Protein AF-0000000084999377 (afdb_homodimer)

Sequence (274 aa):
MPLMNINFVIASKNPKELTEFYAKINSDKVNKGFNATHYFISLSNRSKIHFYRPNKNHEWQRKGNSTSLCFQREPCEDPSKIIESWTSEILKIGGSAMGISKLAKFGCEQWMLDPEGNQFLILVPYLIKGSDKEALFMPLMNINFVIASKNPKELTEFYAKINSDKVNKGFNATHYFISLSNRSKIHFYRPNKNHEWQRKGNSTSLCFQREPCEDPSKIIESWTSEILKIGGSAMGISKLAKFGCEQWMLDPEGNQFLILVPYLIKGSDKEALF

pLDDT: mean 88.5, std 15.46, range [40.88, 98.56]

InterPro domains:
  IPR029068 Glyoxalase/Bleomycin resistance protein/Dihydroxybiphenyl dioxygenase [SSF54593] (8-125)

Solvent-accessible surface area (backbone atoms only — not comparable to full-atom values): 14706 Å² total; per-residue (Å²): 122,82,76,62,38,64,34,32,38,30,54,31,97,52,16,65,62,55,49,48,48,58,21,60,77,68,70,48,66,79,38,80,48,81,49,98,49,25,25,32,36,74,76,50,100,76,25,38,40,35,22,28,54,69,55,74,93,49,46,70,64,58,48,50,14,27,37,23,49,27,42,32,48,68,57,31,91,57,23,60,61,51,48,52,55,50,50,53,54,41,42,74,68,50,30,42,75,51,81,68,70,44,81,53,99,58,24,20,35,37,45,31,26,44,80,85,63,34,52,32,35,40,35,21,30,46,57,62,91,58,94,68,59,67,54,73,108,122,82,78,62,36,64,33,33,38,30,53,31,95,51,16,64,62,55,48,48,47,58,20,61,76,68,71,50,66,80,37,80,48,81,50,97,49,25,25,33,35,74,74,50,100,74,25,39,41,35,24,28,54,70,56,72,94,52,49,70,64,59,52,49,14,27,37,24,50,27,41,31,50,67,57,32,90,56,23,59,63,52,49,51,54,50,51,53,55,40,41,75,69,51,30,43,73,50,79,69,69,44,81,52,98,56,24,21,35,36,45,30,25,45,83,86,64,35,51,31,35,41,36,21,29,45,56,61,90,57,92,68,60,68,55,73,107

Radius of gyration: 18.45 Å; Cα contacts (8 Å, |Δi|>4): 595; chains: 2; bounding box: 42×51×44 Å

Organism: Prochlorococcus marinus (strain NATL2A) (NCBI:txid59920)

Structure (mmCIF, N/CA/C/O backbone):
data_AF-0000000084999377-model_v1
#
loop_
_entity.id
_entity.type
_entity.pdbx_description
1 polymer 'Lactoylglutathione lyase family enzyme'
#
loop_
_atom_site.group_PDB
_atom_site.id
_atom_site.type_symbol
_atom_site.label_atom_id
_atom_site.label_alt_id
_atom_site.label_comp_id
_atom_site.label_asym_id
_atom_site.label_entity_id
_atom_site.label_seq_id
_atom_site.pdbx_PDB_ins_code
_atom_site.Cartn_x
_atom_site.Cartn_y
_atom_site.Cartn_z
_atom_site.occupancy
_atom_site.B_iso_or_equiv
_atom_site.auth_seq_id
_atom_site.auth_comp_id
_atom_site.auth_asym_id
_atom_site.auth_atom_id
_atom_site.pdbx_PDB_model_num
ATOM 1 N N . MET A 1 1 ? -8.859 -20.641 8.227 1 41.28 1 MET A N 1
ATOM 2 C CA . MET A 1 1 ? -8.391 -20.328 6.879 1 41.28 1 MET A CA 1
ATOM 3 C C . MET A 1 1 ? -6.98 -19.75 6.918 1 41.28 1 MET A C 1
ATOM 5 O O . MET A 1 1 ? -6.648 -18.984 7.824 1 41.28 1 MET A O 1
ATOM 9 N N . PRO A 1 2 ? -6.145 -20.375 6.305 1 48.66 2 PRO A N 1
ATOM 10 C CA . PRO A 1 2 ? -4.746 -19.969 6.48 1 48.66 2 PRO A CA 1
ATOM 11 C C . PRO A 1 2 ? -4.543 -18.469 6.379 1 48.66 2 PRO A C 1
ATOM 13 O O . PRO A 1 2 ? -5.266 -17.797 5.641 1 48.66 2 PRO A O 1
ATOM 16 N N . LEU A 1 3 ? -4.031 -17.984 7.332 1 58.94 3 LEU A N 1
ATOM 17 C CA . LEU A 1 3 ? -3.838 -16.562 7.543 1 58.94 3 LEU A CA 1
ATOM 18 C C . LEU A 1 3 ? -3.107 -15.93 6.359 1 58.94 3 LEU A C 1
ATOM 20 O O . LEU A 1 3 ? -1.997 -16.344 6.02 1 58.94 3 LEU A O 1
ATOM 24 N N . MET A 1 4 ? -3.807 -15.461 5.27 1 74.06 4 MET A N 1
ATOM 25 C CA . MET A 1 4 ? -3.24 -14.711 4.152 1 74.06 4 MET A CA 1
ATOM 26 C C . MET A 1 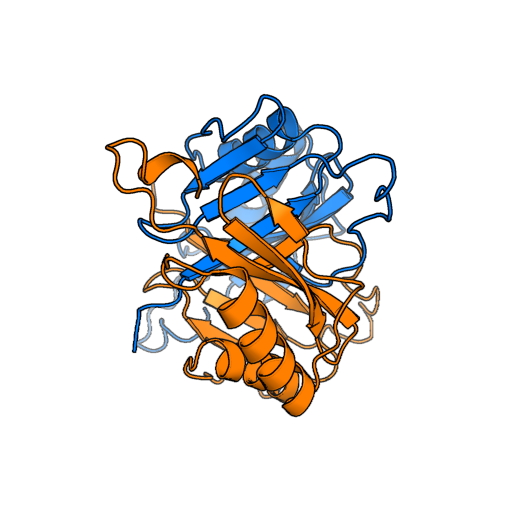4 ? -2.688 -13.375 4.621 1 74.06 4 MET A C 1
ATOM 28 O O . MET A 1 4 ? -3.236 -12.758 5.535 1 74.06 4 MET A O 1
ATOM 32 N N . ASN A 1 5 ? -1.472 -13.141 4.109 1 90.06 5 ASN A N 1
ATOM 33 C CA . ASN A 1 5 ? -0.805 -11.883 4.43 1 90.06 5 ASN A CA 1
ATOM 34 C C . ASN A 1 5 ? -0.907 -10.883 3.279 1 90.06 5 ASN A C 1
ATOM 36 O O . ASN A 1 5 ? -0.835 -11.273 2.111 1 90.06 5 ASN A O 1
ATOM 40 N N . ILE A 1 6 ? -1.223 -9.711 3.623 1 95.12 6 ILE A N 1
ATOM 41 C CA . ILE A 1 6 ? -1.164 -8.641 2.635 1 95.12 6 ILE A CA 1
ATOM 42 C C . ILE A 1 6 ? 0.153 -7.883 2.777 1 95.12 6 ILE A C 1
ATOM 44 O O . ILE A 1 6 ? 0.455 -7.344 3.844 1 95.12 6 ILE A O 1
ATOM 48 N N . ASN A 1 7 ? 0.956 -7.926 1.753 1 96.31 7 ASN A N 1
ATOM 49 C CA . ASN A 1 7 ? 2.166 -7.121 1.615 1 96.31 7 ASN A CA 1
ATOM 50 C C . ASN A 1 7 ? 2.006 -6.047 0.545 1 96.31 7 ASN A C 1
ATOM 52 O O . ASN A 1 7 ? 0.957 -5.953 -0.096 1 96.31 7 ASN A O 1
ATOM 56 N N . PHE A 1 8 ? 3.047 -5.254 0.356 1 97.44 8 PHE A N 1
ATOM 57 C CA . PHE A 1 8 ? 3.09 -4.242 -0.694 1 97.44 8 PHE A CA 1
ATOM 58 C C . PHE A 1 8 ? 4.426 -4.277 -1.428 1 97.44 8 PHE A C 1
ATOM 60 O O . PHE A 1 8 ? 5.465 -4.539 -0.82 1 97.44 8 PHE A O 1
ATOM 67 N N . VAL A 1 9 ? 4.324 -4.008 -2.705 1 96.56 9 VAL A N 1
ATOM 68 C CA . VAL A 1 9 ? 5.543 -3.941 -3.508 1 96.56 9 VAL A CA 1
ATOM 69 C C . VAL A 1 9 ? 5.609 -2.604 -4.238 1 96.56 9 VAL A C 1
ATOM 71 O O . VAL A 1 9 ? 4.602 -2.135 -4.777 1 96.56 9 VAL A O 1
ATOM 74 N N . ILE A 1 10 ? 6.734 -2.02 -4.16 1 96.88 10 ILE A N 1
ATOM 75 C CA . ILE A 1 10 ? 6.961 -0.751 -4.844 1 96.88 10 ILE A CA 1
ATOM 76 C C . ILE A 1 10 ? 8.094 -0.904 -5.852 1 96.88 10 ILE A C 1
ATOM 78 O O . ILE A 1 10 ? 9.242 -1.169 -5.473 1 96.88 10 ILE A O 1
ATOM 82 N N . ALA A 1 11 ? 7.707 -0.778 -7.121 1 95.75 11 ALA A N 1
ATOM 83 C CA . ALA A 1 11 ? 8.734 -0.765 -8.156 1 95.75 11 ALA A CA 1
ATOM 84 C C . ALA A 1 11 ? 9.555 0.524 -8.102 1 95.75 11 ALA A C 1
ATOM 86 O O . ALA A 1 11 ? 8.992 1.617 -8 1 95.75 11 ALA A O 1
ATOM 87 N N . SER A 1 12 ? 10.852 0.348 -8.203 1 95.12 12 SER A N 1
ATOM 88 C CA . SER A 1 12 ? 11.742 1.496 -8.07 1 95.12 12 SER A CA 1
ATOM 89 C C . SER A 1 12 ? 12.977 1.344 -8.945 1 95.12 12 SER A C 1
ATOM 91 O O . SER A 1 12 ? 13.5 0.237 -9.109 1 95.12 12 SER A O 1
ATOM 93 N N . LYS A 1 13 ? 13.461 2.475 -9.484 1 93.25 13 LYS A N 1
ATOM 94 C CA . LYS A 1 13 ? 14.742 2.49 -10.18 1 93.25 13 LYS A CA 1
ATOM 95 C C . LYS A 1 13 ? 15.898 2.305 -9.195 1 93.25 13 LYS A C 1
ATOM 97 O O . LYS A 1 13 ? 16.906 1.689 -9.531 1 93.25 13 LYS A O 1
ATOM 102 N N . ASN A 1 14 ? 15.805 2.871 -8.023 1 94.94 14 ASN A N 1
ATOM 103 C CA . ASN A 1 14 ? 16.812 2.809 -6.969 1 94.94 14 ASN A CA 1
ATOM 104 C C . ASN A 1 14 ? 16.203 2.346 -5.648 1 94.94 14 ASN A C 1
ATOM 106 O O . ASN A 1 14 ? 16.062 3.141 -4.715 1 94.94 14 ASN A O 1
ATOM 110 N N . PRO A 1 15 ? 15.984 1.028 -5.512 1 96.56 15 PRO A N 1
ATOM 111 C CA . PRO A 1 15 ? 15.25 0.495 -4.363 1 96.56 15 PRO A CA 1
ATOM 112 C C . PRO A 1 15 ? 15.891 0.851 -3.029 1 96.56 15 PRO A C 1
ATOM 114 O O . PRO A 1 15 ? 15.195 1.156 -2.061 1 96.56 15 PRO A O 1
ATOM 117 N N . LYS A 1 16 ? 17.172 0.803 -2.951 1 97.5 16 LYS A N 1
ATOM 118 C CA . LYS A 1 16 ? 17.828 1.149 -1.694 1 97.5 16 LYS A CA 1
ATOM 119 C C . LYS A 1 16 ? 17.484 2.576 -1.274 1 97.5 16 LYS A C 1
ATOM 121 O O . LYS A 1 16 ? 17.062 2.811 -0.143 1 97.5 16 LYS A O 1
ATOM 126 N N . GLU A 1 17 ? 17.672 3.527 -2.158 1 97.88 17 GLU A N 1
ATOM 127 C CA . GLU A 1 17 ? 17.453 4.941 -1.86 1 97.88 17 GLU A CA 1
ATOM 128 C C . GLU A 1 17 ? 16 5.219 -1.512 1 97.88 17 GLU A C 1
ATOM 130 O O . GLU A 1 17 ? 15.711 5.977 -0.583 1 97.88 17 GLU A O 1
ATOM 135 N N . LEU A 1 18 ? 15.125 4.641 -2.301 1 97.88 18 LEU A N 1
ATOM 136 C CA . LEU A 1 18 ? 13.703 4.879 -2.043 1 97.88 18 LEU A CA 1
ATOM 137 C C . LEU A 1 18 ? 13.289 4.277 -0.704 1 97.88 18 LEU A C 1
ATOM 139 O O . LEU A 1 18 ? 12.508 4.883 0.036 1 97.88 18 LEU A O 1
ATOM 143 N N . THR A 1 19 ? 13.766 3.072 -0.353 1 98.19 19 THR A N 1
ATOM 144 C CA . THR A 1 19 ? 13.492 2.463 0.944 1 98.19 19 THR A CA 1
ATOM 145 C C . THR A 1 19 ? 13.992 3.357 2.076 1 98.19 19 THR A C 1
ATOM 147 O O . THR A 1 19 ? 13.289 3.562 3.066 1 98.19 19 THR A O 1
ATOM 150 N N . GLU A 1 20 ? 15.125 3.883 1.911 1 98.31 20 GLU A N 1
ATOM 151 C CA . GLU A 1 20 ? 15.711 4.754 2.926 1 98.31 20 GLU A CA 1
ATOM 152 C C . GLU A 1 20 ? 14.891 6.027 3.102 1 98.31 20 GLU A C 1
ATOM 154 O O . GLU A 1 20 ? 14.719 6.512 4.223 1 98.31 20 GLU A O 1
ATOM 159 N N . PHE A 1 21 ? 14.445 6.555 2.004 1 98.5 21 PHE A N 1
ATOM 160 C CA . PHE A 1 21 ? 13.586 7.73 2.062 1 98.5 21 PHE A CA 1
ATOM 161 C C . PHE A 1 21 ? 12.383 7.48 2.959 1 98.5 21 PHE A C 1
ATOM 163 O O . PHE A 1 21 ? 12.141 8.234 3.904 1 98.5 21 PHE A O 1
ATOM 170 N N . TYR A 1 22 ? 11.641 6.418 2.668 1 98.12 22 TYR A N 1
ATOM 171 C CA . TYR A 1 22 ? 10.43 6.125 3.43 1 98.12 22 TYR A CA 1
ATOM 172 C C . TYR A 1 22 ? 10.773 5.754 4.867 1 98.12 22 TYR A C 1
ATOM 174 O O . TYR A 1 22 ? 10.031 6.094 5.793 1 98.12 22 TYR A O 1
ATOM 182 N N . ALA A 1 23 ? 11.867 5.07 5.062 1 97.31 23 ALA A N 1
ATOM 183 C CA . ALA A 1 23 ? 12.273 4.688 6.41 1 97.31 23 ALA A CA 1
ATOM 184 C C . ALA A 1 23 ? 12.57 5.918 7.266 1 97.31 23 ALA A C 1
ATOM 186 O O . ALA A 1 23 ? 12.297 5.922 8.469 1 97.31 23 ALA A O 1
ATOM 187 N N . LYS A 1 24 ? 13.109 6.918 6.652 1 96.81 24 LYS A N 1
ATOM 188 C CA . LYS A 1 24 ? 13.453 8.141 7.375 1 96.81 24 LYS A CA 1
ATOM 189 C C . LYS A 1 24 ? 12.195 8.875 7.836 1 96.81 24 LYS A C 1
ATOM 191 O O . LYS A 1 24 ? 12.195 9.523 8.883 1 96.81 24 LYS A O 1
ATOM 196 N N . ILE A 1 25 ? 11.141 8.797 7.023 1 96.44 25 ILE A N 1
ATOM 197 C CA . ILE A 1 25 ? 9.898 9.484 7.359 1 96.44 25 ILE A CA 1
ATOM 198 C C . ILE A 1 25 ? 9.352 8.961 8.688 1 96.44 25 ILE A C 1
ATOM 200 O O . ILE A 1 25 ? 8.875 9.734 9.516 1 96.44 25 ILE A O 1
ATOM 204 N N . ASN A 1 26 ? 9.438 7.688 8.844 1 91.38 26 ASN A N 1
ATOM 205 C CA . ASN A 1 26 ? 8.844 7.055 10.016 1 91.38 26 ASN A CA 1
ATOM 206 C C . ASN A 1 26 ? 9.906 6.461 10.93 1 91.38 26 ASN A C 1
ATOM 208 O O . ASN A 1 26 ? 9.586 5.715 11.859 1 91.38 26 ASN A O 1
ATOM 212 N N . SER A 1 27 ? 11.18 6.68 10.742 1 90.31 27 SER A N 1
ATOM 213 C CA . SER A 1 27 ? 12.305 6.145 11.5 1 90.31 27 SER A CA 1
ATOM 214 C C . SER A 1 27 ? 12.266 4.621 11.555 1 90.31 27 SER A C 1
ATOM 216 O O . SER A 1 27 ? 12.445 4.027 12.625 1 90.31 27 SER A O 1
ATOM 218 N N . ASP A 1 28 ? 11.961 4.043 10.5 1 93.12 28 ASP A N 1
ATOM 219 C CA . ASP A 1 28 ? 11.914 2.59 10.367 1 93.12 28 ASP A CA 1
ATOM 220 C C . ASP A 1 28 ? 13.297 2.029 10.016 1 93.12 28 ASP A C 1
ATOM 222 O O . ASP A 1 28 ? 14.188 2.771 9.594 1 93.12 28 ASP A O 1
ATOM 226 N N . LYS A 1 29 ? 13.367 0.705 10.25 1 94.62 29 LYS A N 1
ATOM 227 C CA . LYS A 1 29 ? 14.586 0.004 9.859 1 94.62 29 LYS A CA 1
ATOM 228 C C . LYS A 1 29 ? 14.523 -0.453 8.406 1 94.62 29 LYS A C 1
ATOM 230 O O . LYS A 1 29 ? 13.5 -0.963 7.957 1 94.62 29 LYS A O 1
ATOM 235 N N . VAL A 1 30 ? 15.617 -0.241 7.684 1 96.62 30 VAL A N 1
ATOM 236 C CA . VAL A 1 30 ? 15.766 -0.744 6.32 1 96.62 30 VAL A CA 1
ATOM 237 C C . VAL A 1 30 ? 16.344 -2.156 6.348 1 96.62 30 VAL A C 1
ATOM 239 O O . VAL A 1 30 ? 17.359 -2.4 7 1 96.62 30 VAL A O 1
ATOM 242 N N . ASN A 1 31 ? 15.742 -3.035 5.641 1 96.44 31 ASN A N 1
ATOM 243 C CA . ASN A 1 31 ? 16.219 -4.41 5.559 1 96.44 31 ASN A CA 1
ATOM 244 C C . ASN A 1 31 ? 16.594 -4.789 4.129 1 96.44 31 ASN A C 1
ATOM 246 O O . ASN A 1 31 ? 15.914 -4.402 3.182 1 96.44 31 ASN A O 1
ATOM 250 N N . LYS A 1 32 ? 17.672 -5.523 4.051 1 94.81 32 LYS A N 1
ATOM 251 C CA . LYS A 1 32 ? 18.031 -6.086 2.752 1 94.81 32 LYS A CA 1
ATOM 252 C C . LYS A 1 32 ? 17.203 -7.336 2.449 1 94.81 32 LYS A C 1
ATOM 254 O O . LYS A 1 32 ? 16.984 -8.172 3.33 1 94.81 32 LYS A O 1
ATOM 259 N N . GLY A 1 33 ? 16.828 -7.418 1.197 1 91.44 33 GLY A N 1
ATOM 260 C CA . GLY A 1 33 ? 16.031 -8.555 0.78 1 91.44 33 GLY A CA 1
ATOM 261 C C . GLY A 1 33 ? 16.844 -9.664 0.141 1 91.44 33 GLY A C 1
ATOM 262 O O . GLY A 1 33 ? 17.984 -9.914 0.553 1 91.44 33 GLY A O 1
ATOM 263 N N . PHE A 1 34 ? 16.25 -10.336 -0.872 1 84.75 34 PHE A N 1
ATOM 264 C CA . PHE A 1 34 ? 16.766 -11.562 -1.472 1 84.75 34 PHE A CA 1
ATOM 265 C C . PHE A 1 34 ? 18 -11.273 -2.322 1 84.75 34 PHE A C 1
ATOM 267 O O . PHE A 1 34 ? 18.922 -12.094 -2.4 1 84.75 34 PHE A O 1
ATOM 274 N N . ASN A 1 35 ? 17.922 -10.195 -2.998 1 85.81 35 ASN A N 1
ATOM 275 C CA . ASN A 1 35 ? 19.047 -9.828 -3.848 1 85.81 35 ASN A CA 1
ATOM 276 C C . ASN A 1 35 ? 19.484 -8.383 -3.604 1 85.81 35 ASN A C 1
ATOM 278 O O . ASN A 1 35 ? 18.953 -7.711 -2.719 1 85.81 35 ASN A O 1
ATOM 282 N N . ALA A 1 36 ? 20.406 -7.934 -4.406 1 88.56 36 ALA A N 1
ATOM 283 C CA . ALA A 1 36 ? 21.078 -6.656 -4.172 1 88.56 36 ALA A CA 1
ATOM 284 C C . ALA A 1 36 ? 20.141 -5.488 -4.5 1 88.56 36 ALA A C 1
ATOM 286 O O . ALA A 1 36 ? 20.422 -4.344 -4.133 1 88.56 36 ALA A O 1
ATOM 287 N N . THR A 1 37 ? 19.047 -5.77 -5.113 1 91.44 37 THR A N 1
ATOM 288 C CA . THR A 1 37 ? 18.172 -4.688 -5.531 1 91.44 37 THR A CA 1
ATOM 289 C C . THR A 1 37 ? 16.812 -4.812 -4.859 1 91.44 37 THR A C 1
ATOM 291 O O . THR A 1 37 ? 15.812 -4.289 -5.363 1 91.44 37 THR A O 1
ATOM 294 N N . HIS A 1 38 ? 16.781 -5.527 -3.838 1 95.06 38 HIS A N 1
ATOM 295 C CA . HIS A 1 38 ? 15.539 -5.738 -3.096 1 95.06 38 HIS A CA 1
ATOM 296 C C . HIS A 1 38 ? 15.703 -5.34 -1.633 1 95.06 38 HIS A C 1
ATOM 298 O O . HIS A 1 38 ? 16.547 -5.883 -0.928 1 95.06 38 HIS A O 1
ATOM 304 N N . TYR A 1 39 ? 14.906 -4.453 -1.182 1 97.25 39 TYR A N 1
ATOM 305 C CA . TYR A 1 39 ? 14.883 -3.965 0.192 1 97.25 39 TYR A CA 1
ATOM 306 C C . TYR A 1 39 ? 13.461 -3.938 0.737 1 97.25 39 TYR A C 1
ATOM 308 O O . TYR A 1 39 ? 12.5 -3.924 -0.031 1 97.25 39 TYR A O 1
ATOM 316 N N . PHE A 1 40 ? 13.344 -3.977 2.09 1 97 40 PHE A N 1
ATOM 317 C CA . PHE A 1 40 ? 11.984 -3.908 2.607 1 97 40 PHE A CA 1
ATOM 318 C C . PHE A 1 40 ? 11.961 -3.252 3.984 1 97 40 PHE A C 1
ATOM 320 O O . PHE A 1 40 ? 13 -3.133 4.637 1 97 40 PHE A O 1
ATOM 327 N N . ILE A 1 41 ? 10.812 -2.705 4.324 1 96.25 41 ILE A N 1
ATOM 328 C CA . ILE A 1 41 ? 10.445 -2.199 5.645 1 96.25 41 ILE A CA 1
ATOM 329 C C . ILE A 1 41 ? 9.344 -3.066 6.242 1 96.25 41 ILE A C 1
ATOM 331 O O . ILE A 1 41 ? 8.391 -3.432 5.551 1 96.25 41 ILE A O 1
ATOM 335 N N . SER A 1 42 ? 9.523 -3.377 7.523 1 93.69 42 SER A N 1
ATOM 336 C CA . SER A 1 42 ? 8.484 -4.168 8.18 1 93.69 42 SER A CA 1
ATOM 337 C C . SER A 1 42 ? 7.348 -3.289 8.68 1 93.69 42 SER A C 1
ATOM 339 O O . SER A 1 42 ? 7.574 -2.318 9.406 1 93.69 42 SER A O 1
ATOM 341 N N . LEU A 1 43 ? 6.141 -3.596 8.211 1 90.44 43 LEU A N 1
ATOM 342 C CA . LEU A 1 43 ? 4.949 -2.918 8.711 1 90.44 43 LEU A CA 1
ATOM 343 C C . LEU A 1 43 ? 4.48 -3.535 10.023 1 90.44 43 LEU A C 1
ATOM 345 O O . LEU A 1 43 ? 4.047 -2.822 10.93 1 90.44 43 LEU A O 1
ATOM 349 N N . SER A 1 44 ? 4.449 -4.758 10.07 1 86.25 44 SER A N 1
ATOM 350 C CA . SER A 1 44 ? 4.141 -5.598 11.227 1 86.25 44 SER A CA 1
ATOM 351 C C . SER A 1 44 ? 4.965 -6.883 11.211 1 86.25 44 SER A C 1
ATOM 353 O O . SER A 1 44 ? 5.867 -7.035 10.391 1 86.25 44 SER A O 1
ATOM 355 N N . ASN A 1 45 ? 4.652 -7.734 12.109 1 82.31 45 ASN A N 1
ATOM 356 C CA . ASN A 1 45 ? 5.328 -9.023 12.117 1 82.31 45 ASN A CA 1
ATOM 357 C C . ASN A 1 45 ? 5 -9.836 10.859 1 82.31 45 ASN A C 1
ATOM 359 O O . ASN A 1 45 ? 5.758 -10.727 10.484 1 82.31 45 ASN A O 1
ATOM 363 N N . ARG A 1 46 ? 3.955 -9.438 10.227 1 82.94 46 ARG A N 1
ATOM 364 C CA . ARG A 1 46 ? 3.496 -10.297 9.141 1 82.94 46 ARG A CA 1
ATOM 365 C C . ARG A 1 46 ? 3.492 -9.539 7.816 1 82.94 46 ARG A C 1
ATOM 367 O O . ARG A 1 46 ? 3.555 -10.148 6.746 1 82.94 46 ARG A O 1
ATOM 374 N N . SER A 1 47 ? 3.463 -8.281 7.848 1 91.75 47 SER A N 1
ATOM 375 C CA . SER A 1 47 ? 3.299 -7.492 6.633 1 91.75 47 SER A CA 1
ATOM 376 C C . SER A 1 47 ? 4.508 -6.59 6.391 1 91.75 47 SER A C 1
ATOM 378 O O . SER A 1 47 ? 5.039 -5.992 7.324 1 91.75 47 SER A O 1
ATOM 380 N N . LYS A 1 48 ? 4.898 -6.512 5.098 1 95.19 48 LYS A N 1
ATOM 381 C CA . LYS A 1 48 ? 6.07 -5.734 4.711 1 95.19 48 LYS A CA 1
ATOM 382 C C . LYS A 1 48 ? 5.785 -4.887 3.475 1 95.19 48 LYS A C 1
ATOM 384 O O . LYS A 1 48 ? 4.836 -5.156 2.736 1 95.19 48 LYS A O 1
ATOM 389 N N . ILE A 1 49 ? 6.547 -3.875 3.355 1 97.12 49 ILE A N 1
ATOM 390 C CA . ILE A 1 49 ? 6.652 -3.137 2.102 1 97.12 49 ILE A CA 1
ATOM 391 C C . ILE A 1 49 ? 7.965 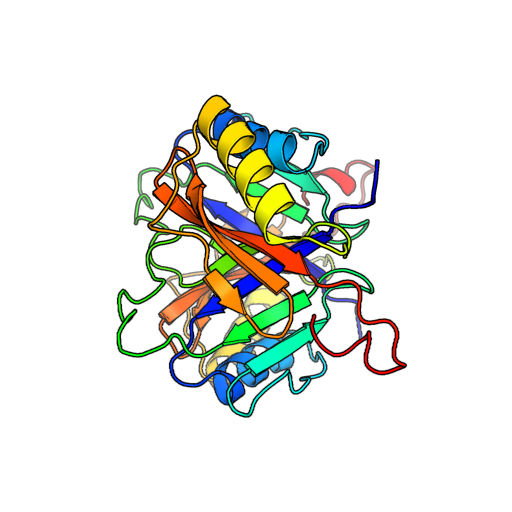-3.486 1.405 1 97.12 49 ILE A C 1
ATOM 393 O O . ILE A 1 49 ? 9.047 -3.201 1.926 1 97.12 49 ILE A O 1
ATOM 397 N N . HIS A 1 50 ? 7.836 -4.039 0.239 1 96.56 50 HIS A N 1
ATOM 398 C CA . HIS A 1 50 ? 9.008 -4.434 -0.536 1 96.56 50 HIS A CA 1
ATOM 399 C C . HIS A 1 50 ? 9.305 -3.424 -1.643 1 96.56 50 HIS A C 1
ATOM 401 O O . HIS A 1 50 ? 8.391 -2.982 -2.344 1 96.56 50 HIS A O 1
ATOM 407 N N . PHE A 1 51 ? 10.539 -3.088 -1.748 1 96.62 51 PHE A N 1
ATOM 408 C CA . PHE A 1 51 ? 11.039 -2.26 -2.838 1 96.62 51 PHE A CA 1
ATOM 409 C C . PHE A 1 51 ? 11.938 -3.068 -3.766 1 96.62 51 PHE A C 1
ATOM 411 O O . PHE A 1 51 ? 12.859 -3.754 -3.309 1 96.62 51 PHE A O 1
ATOM 418 N N . TYR A 1 52 ? 11.633 -2.996 -5.02 1 94.06 52 TYR A N 1
ATOM 419 C CA . TYR A 1 52 ? 12.375 -3.836 -5.953 1 94.06 52 TYR A CA 1
ATOM 420 C C . TYR A 1 52 ? 12.562 -3.129 -7.289 1 94.06 52 TYR A C 1
ATOM 422 O O . TYR A 1 52 ? 11.812 -2.211 -7.625 1 94.06 52 TYR A O 1
ATOM 430 N N . ARG A 1 53 ? 13.57 -3.557 -8.008 1 92.38 53 ARG A N 1
ATOM 431 C CA . ARG A 1 53 ? 13.789 -3.076 -9.367 1 92.38 53 ARG A CA 1
ATOM 432 C C . ARG A 1 53 ? 13.219 -4.059 -10.391 1 92.38 53 ARG A C 1
ATOM 434 O O . ARG A 1 53 ? 13.711 -5.18 -10.516 1 92.38 53 ARG A O 1
ATOM 441 N N . PRO A 1 54 ? 12.195 -3.555 -11.125 1 87.88 54 PRO A N 1
ATOM 442 C CA . PRO A 1 54 ? 11.656 -4.461 -12.133 1 87.88 54 PRO A CA 1
ATOM 443 C C . PRO A 1 54 ? 12.641 -4.75 -13.266 1 87.88 54 PRO A C 1
ATOM 445 O O . PRO A 1 54 ? 13.508 -3.926 -13.555 1 87.88 54 PRO A O 1
ATOM 448 N N . ASN A 1 55 ? 12.555 -6.051 -13.828 1 78.75 55 ASN A N 1
ATOM 449 C CA . ASN A 1 55 ? 13.398 -6.41 -14.961 1 78.75 55 ASN A CA 1
ATOM 450 C C . ASN A 1 55 ? 13.133 -5.516 -16.172 1 78.75 55 ASN A C 1
ATOM 452 O O . ASN A 1 55 ? 12.008 -5.059 -16.375 1 78.75 55 ASN A O 1
ATOM 456 N N . LYS A 1 56 ? 14.227 -5.184 -16.891 1 65.81 56 LYS A N 1
ATOM 457 C CA . LYS A 1 56 ? 14.203 -4.273 -18.031 1 65.81 56 LYS A CA 1
ATOM 458 C C . LYS A 1 56 ? 13.102 -4.648 -19.016 1 65.81 56 LYS A C 1
ATOM 460 O O . LYS A 1 56 ? 12.453 -3.775 -19.594 1 65.81 56 LYS A O 1
ATOM 465 N N . ASN A 1 57 ? 13.117 -5.977 -19.328 1 58.5 57 ASN A N 1
ATOM 466 C CA . ASN A 1 57 ? 12.141 -6.426 -20.312 1 58.5 57 ASN A CA 1
ATOM 467 C C . ASN A 1 57 ? 10.711 -6.242 -19.797 1 58.5 57 ASN A C 1
ATOM 469 O O . ASN A 1 57 ? 9.758 -6.363 -20.578 1 58.5 57 ASN A O 1
ATOM 473 N N . HIS A 1 58 ? 10.641 -6.07 -18.672 1 56.69 58 HIS A N 1
ATOM 474 C CA . HIS A 1 58 ? 9.336 -5.871 -18.047 1 56.69 58 HIS A CA 1
ATOM 475 C C . HIS A 1 58 ? 9.18 -4.445 -17.531 1 56.69 58 HIS A C 1
ATOM 477 O O . HIS A 1 58 ? 8.375 -4.184 -16.641 1 56.69 58 HIS A O 1
ATOM 483 N N . GLU A 1 59 ? 10.211 -3.867 -18.203 1 49.56 59 GLU A N 1
ATOM 484 C CA . GLU A 1 59 ? 10.227 -2.479 -17.75 1 49.56 59 GLU A CA 1
ATOM 485 C C . GLU A 1 59 ? 8.828 -1.876 -17.766 1 49.56 59 GLU A C 1
ATOM 487 O O . GLU A 1 59 ? 8.664 -0.666 -17.594 1 49.56 59 GLU A O 1
ATOM 492 N N . TRP A 1 60 ? 7.945 -2.648 -18.453 1 49.53 60 TRP A N 1
ATOM 493 C CA . TRP A 1 60 ? 6.688 -1.93 -18.266 1 49.53 60 TRP A CA 1
ATOM 494 C C . TRP A 1 60 ? 6.539 -1.452 -16.828 1 49.53 60 TRP A C 1
ATOM 496 O O . TRP A 1 60 ? 6.891 -2.172 -15.891 1 49.53 60 TRP A O 1
ATOM 506 N N . GLN A 1 61 ? 6.516 -0.078 -16.641 1 57.41 61 GLN A N 1
ATOM 507 C CA . GLN A 1 61 ? 6.371 1.011 -15.672 1 57.41 61 GLN A CA 1
ATOM 508 C C . GLN A 1 61 ? 5.289 0.694 -14.648 1 57.41 61 GLN A C 1
ATOM 510 O O . GLN A 1 61 ? 4.109 0.608 -14.984 1 57.41 61 GLN A O 1
ATOM 515 N N . ARG A 1 62 ? 5.664 -0.35 -13.938 1 71.19 62 ARG A N 1
ATOM 516 C CA . ARG A 1 62 ? 4.777 -0.625 -12.812 1 71.19 62 ARG A CA 1
ATOM 517 C C . ARG A 1 62 ? 4.316 0.669 -12.148 1 71.19 62 ARG A C 1
ATOM 519 O O . ARG A 1 62 ? 4.504 0.856 -10.945 1 71.19 62 ARG A O 1
ATOM 526 N N . LYS A 1 63 ? 4.066 1.529 -13.094 1 81 63 LYS A N 1
ATOM 527 C CA . LYS A 1 63 ? 3.416 2.768 -12.68 1 81 63 LYS A CA 1
ATOM 528 C C . LYS A 1 63 ? 1.951 2.789 -13.109 1 81 63 LYS A C 1
ATOM 530 O O . LYS A 1 63 ? 1.563 2.086 -14.039 1 81 63 LYS A O 1
ATOM 535 N N . GLY A 1 64 ? 1.253 3.494 -12.367 1 91.31 64 GLY A N 1
ATOM 536 C CA . GLY A 1 64 ? -0.115 3.707 -12.82 1 91.31 64 GLY A CA 1
ATOM 537 C C . GLY A 1 64 ? -1.146 3.396 -11.75 1 91.31 64 GLY A C 1
ATOM 538 O O . GLY A 1 64 ? -2.332 3.678 -11.922 1 91.31 64 GLY A O 1
ATOM 539 N N . ASN A 1 65 ? -0.668 2.92 -10.688 1 95.69 65 ASN A N 1
ATOM 540 C CA . ASN A 1 65 ? -1.627 2.541 -9.656 1 95.69 65 ASN A CA 1
ATOM 541 C C . ASN A 1 65 ? -2.102 3.754 -8.867 1 95.69 65 ASN A C 1
ATOM 543 O O . ASN A 1 65 ? -1.431 4.789 -8.836 1 95.69 65 ASN A O 1
ATOM 547 N N . SER A 1 66 ? -3.234 3.523 -8.234 1 96.31 66 SER A N 1
ATOM 548 C CA . SER A 1 66 ? -3.852 4.574 -7.438 1 96.31 66 SER A CA 1
ATOM 549 C C . SER A 1 66 ? -3.564 4.383 -5.949 1 96.31 66 SER A C 1
ATOM 551 O O . SER A 1 66 ? -4.164 5.051 -5.105 1 96.31 66 SER A O 1
ATOM 553 N N . THR A 1 67 ? -2.625 3.467 -5.641 1 97.06 67 THR A N 1
ATOM 554 C CA . THR A 1 67 ? -2.275 3.154 -4.258 1 97.06 67 THR A CA 1
ATOM 555 C C . THR A 1 67 ? -1.174 4.086 -3.758 1 97.06 67 THR A C 1
ATOM 557 O O . THR A 1 67 ? -0.127 4.219 -4.395 1 97.06 67 THR A O 1
ATOM 560 N N . SER A 1 68 ? -1.443 4.691 -2.613 1 97.12 68 SER A N 1
ATOM 561 C CA . SER A 1 68 ? -0.467 5.57 -1.979 1 97.12 68 SER A CA 1
ATOM 562 C C . SER A 1 68 ? -0.264 5.203 -0.512 1 97.12 68 SER A C 1
ATOM 564 O O . SER A 1 68 ? -1.188 4.723 0.146 1 97.12 68 SER A O 1
ATOM 566 N N . LEU A 1 69 ? 0.972 5.426 -0.041 1 97.5 69 LEU A N 1
ATOM 567 C CA . LEU A 1 69 ? 1.216 5.328 1.394 1 97.5 69 LEU A CA 1
ATOM 568 C C . LEU A 1 69 ? 0.625 6.527 2.127 1 97.5 69 LEU A C 1
ATOM 570 O O . LEU A 1 69 ? 0.534 7.621 1.566 1 97.5 69 LEU A O 1
ATOM 574 N N . CYS A 1 70 ? 0.242 6.297 3.312 1 97.06 70 CYS A N 1
ATOM 575 C CA . CYS A 1 70 ? -0.205 7.352 4.215 1 97.06 70 CYS A CA 1
ATOM 576 C C . CYS A 1 70 ? 0.458 7.215 5.582 1 97.06 70 CYS A C 1
ATOM 578 O O . CYS A 1 70 ? 0.182 6.27 6.32 1 97.06 70 CYS A O 1
ATOM 580 N N . PHE A 1 71 ? 1.298 8.125 5.883 1 97.06 71 PHE A N 1
ATOM 581 C CA . PHE A 1 71 ? 1.91 8.18 7.203 1 97.06 71 PHE A CA 1
ATOM 582 C C . PHE A 1 71 ? 1.07 9.023 8.156 1 97.06 71 PHE A C 1
ATOM 584 O O . PHE A 1 71 ? 0.729 10.164 7.844 1 97.06 71 PHE A O 1
ATOM 591 N N . GLN A 1 72 ? 0.81 8.445 9.258 1 96 72 GLN A N 1
ATOM 592 C CA . GLN A 1 72 ? -0.033 9.148 10.211 1 96 72 GLN A CA 1
ATOM 593 C C . GLN A 1 72 ? 0.68 9.32 11.555 1 96 72 GLN A C 1
ATOM 595 O O . GLN A 1 72 ? 1.146 8.336 12.141 1 96 72 GLN A O 1
ATOM 600 N N . ARG A 1 73 ? 0.744 10.523 11.984 1 95.25 73 ARG A N 1
ATOM 601 C CA . ARG A 1 73 ? 1.264 10.797 13.32 1 95.25 73 ARG A CA 1
ATOM 602 C C . ARG A 1 73 ? 0.144 10.781 14.359 1 95.25 73 ARG A C 1
ATOM 604 O O . ARG A 1 73 ? -1.032 10.664 14.008 1 95.25 73 ARG A O 1
ATOM 611 N N . GLU A 1 74 ? 0.572 10.852 15.609 1 93 74 GLU A N 1
ATOM 612 C CA . GLU A 1 74 ? -0.394 10.859 16.703 1 93 74 GLU A CA 1
ATOM 613 C C . GLU A 1 74 ? -1.271 12.102 16.656 1 93 74 GLU A C 1
ATOM 615 O O . GLU A 1 74 ? -0.827 13.164 16.219 1 93 74 GLU A O 1
ATOM 620 N N . PRO A 1 75 ? -2.488 11.898 17.172 1 93.69 75 PRO A N 1
ATOM 621 C CA . PRO A 1 75 ? -3.361 13.07 17.234 1 93.69 75 PRO A CA 1
ATOM 622 C C . PRO A 1 75 ? -2.795 14.188 18.109 1 93.69 75 PRO A C 1
ATOM 624 O O . PRO A 1 75 ? -2.064 13.922 19.062 1 93.69 75 PRO A O 1
ATOM 627 N N . CYS A 1 76 ? -3.139 15.391 17.75 1 93.94 76 CYS A N 1
ATOM 628 C CA . CYS A 1 76 ? -2.666 16.516 18.562 1 93.94 76 CYS A CA 1
ATOM 629 C C . CYS A 1 76 ? -3.629 17.688 18.469 1 93.94 76 CYS A C 1
ATOM 631 O O . CYS A 1 76 ? -4.617 17.641 17.734 1 93.94 76 CYS A O 1
ATOM 633 N N . GLU A 1 77 ? -3.404 18.734 19.203 1 92.75 77 GLU A N 1
ATOM 634 C CA . GLU A 1 77 ? -4.289 19.891 19.297 1 92.75 77 GLU A CA 1
ATOM 635 C C . GLU A 1 77 ? -4.145 20.797 18.078 1 92.75 77 GLU A C 1
ATOM 637 O O . GLU A 1 77 ? -5.117 21.422 17.641 1 92.75 77 GLU A O 1
ATOM 642 N N . ASP A 1 78 ? -2.982 20.875 17.531 1 95.06 78 ASP A N 1
ATOM 643 C CA . ASP A 1 78 ? -2.717 21.734 16.391 1 95.06 78 ASP A CA 1
ATOM 644 C C . ASP A 1 78 ? -2.098 20.953 15.227 1 95.06 78 ASP A C 1
ATOM 646 O O . ASP A 1 78 ? -0.92 21.125 14.914 1 95.06 78 ASP A O 1
ATOM 650 N N . PRO A 1 79 ? -2.816 20.203 14.523 1 96.62 79 PRO A N 1
ATOM 651 C CA . PRO A 1 79 ? -2.295 19.359 13.461 1 96.62 79 PRO A CA 1
ATOM 652 C C . PRO A 1 79 ? -1.619 20.141 12.344 1 96.62 79 PRO A C 1
ATOM 654 O O . PRO A 1 79 ? -0.66 19.656 11.734 1 96.62 79 PRO A O 1
ATOM 657 N N . SER A 1 80 ? -2.07 21.312 12.07 1 97.19 80 SER A N 1
ATOM 658 C CA . SER A 1 80 ? -1.523 22.109 10.977 1 97.19 80 SER A CA 1
ATOM 659 C C . SER A 1 80 ? -0.06 22.453 11.227 1 97.19 80 SER A C 1
ATOM 661 O O . SER A 1 80 ? 0.76 22.406 10.305 1 97.19 80 SER A O 1
ATOM 663 N N . LYS A 1 81 ? 0.238 22.828 12.43 1 97.31 81 LYS A N 1
ATOM 664 C CA . LYS A 1 81 ? 1.615 23.156 12.773 1 97.31 81 LYS A CA 1
ATOM 665 C C . LYS A 1 81 ? 2.531 21.953 12.625 1 97.31 81 LYS A C 1
ATOM 667 O O . LYS A 1 81 ? 3.652 22.078 12.125 1 97.31 81 LYS A O 1
ATOM 672 N N . ILE A 1 82 ? 2.057 20.828 13.039 1 97.06 82 ILE A N 1
ATOM 673 C CA . ILE A 1 82 ? 2.844 19.609 12.961 1 97.06 82 ILE A CA 1
ATOM 674 C C . ILE A 1 82 ? 3.061 19.219 11.492 1 97.06 82 ILE A C 1
ATOM 676 O O . ILE A 1 82 ? 4.164 18.844 11.102 1 97.06 82 ILE A O 1
ATOM 680 N N . ILE A 1 83 ? 2.051 19.359 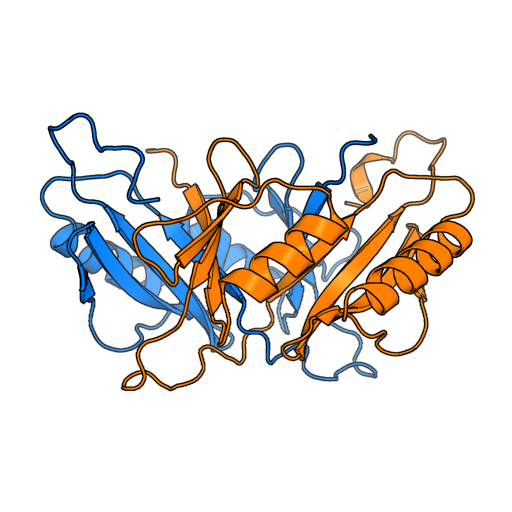10.68 1 98.25 83 ILE A N 1
ATOM 681 C CA . ILE A 1 83 ? 2.16 19.031 9.266 1 98.25 83 ILE A CA 1
ATOM 682 C C . ILE A 1 83 ? 3.193 19.938 8.602 1 98.25 83 ILE A C 1
ATOM 684 O O . ILE A 1 83 ? 3.982 19.484 7.77 1 98.25 83 ILE A O 1
ATOM 688 N N . GLU A 1 84 ? 3.166 21.172 8.961 1 98 84 GLU A N 1
ATOM 689 C CA . GLU A 1 84 ? 4.117 22.109 8.391 1 98 84 GLU A CA 1
ATOM 690 C C . GLU A 1 84 ? 5.555 21.703 8.703 1 98 84 GLU A C 1
ATOM 692 O O . GLU A 1 84 ? 6.406 21.688 7.812 1 98 84 GLU A O 1
ATOM 697 N N . SER A 1 85 ? 5.789 21.438 9.914 1 97.94 85 SER A N 1
ATOM 698 C CA . SER A 1 85 ? 7.125 21.016 10.328 1 97.94 85 SER A CA 1
ATOM 699 C C . SER A 1 85 ? 7.504 19.688 9.664 1 97.94 85 SER A C 1
ATOM 701 O O . SER A 1 85 ? 8.641 19.516 9.211 1 97.94 85 SER A O 1
ATOM 703 N N . TRP A 1 86 ? 6.555 18.781 9.648 1 97.69 86 TRP A N 1
ATOM 704 C CA . TRP A 1 86 ? 6.777 17.469 9.047 1 97.69 86 TRP A CA 1
ATOM 705 C C . TRP A 1 86 ? 7.09 17.594 7.559 1 97.69 86 TRP A C 1
ATOM 707 O O . TRP A 1 86 ? 8.008 16.953 7.051 1 97.69 86 TRP A O 1
ATOM 717 N N . THR A 1 87 ? 6.34 18.438 6.867 1 98.38 87 THR A N 1
ATOM 718 C CA . THR A 1 87 ? 6.578 18.719 5.457 1 98.38 87 THR A CA 1
ATOM 719 C C . THR A 1 87 ? 7.996 19.25 5.242 1 98.38 87 THR A C 1
ATOM 721 O O . THR A 1 87 ? 8.711 18.781 4.352 1 98.38 87 THR A O 1
ATOM 724 N N . SER A 1 88 ? 8.391 20.172 6.098 1 98.31 88 SER A N 1
ATOM 725 C CA . SER A 1 88 ? 9.734 20.734 6.004 1 98.31 88 SER A CA 1
ATOM 726 C C . SER A 1 88 ? 10.797 19.656 6.172 1 98.31 88 SER A C 1
ATOM 728 O O . SER A 1 88 ? 11.812 19.656 5.473 1 98.31 88 SER A O 1
ATOM 730 N N . GLU A 1 89 ? 10.609 18.75 7.09 1 98.19 89 GLU A N 1
ATOM 731 C CA . GLU A 1 89 ? 11.539 17.641 7.312 1 98.19 89 GLU A CA 1
ATOM 732 C C . GLU A 1 89 ? 11.641 16.766 6.074 1 98.19 89 GLU A C 1
ATOM 734 O O . GLU A 1 89 ? 12.734 16.328 5.699 1 98.19 89 GLU A O 1
ATOM 739 N N . ILE A 1 90 ? 10.508 16.484 5.457 1 98.31 90 ILE A N 1
ATOM 740 C CA . ILE A 1 90 ? 10.461 15.578 4.309 1 98.31 90 ILE A CA 1
ATOM 741 C C . ILE A 1 90 ? 11.117 16.25 3.102 1 98.31 90 ILE A C 1
ATOM 743 O O . ILE A 1 90 ? 11.789 15.578 2.311 1 98.31 90 ILE A O 1
ATOM 747 N N . LEU A 1 91 ? 10.969 17.547 2.979 1 98.56 91 LEU A N 1
ATOM 748 C CA . LEU A 1 91 ? 11.625 18.297 1.906 1 98.56 91 LEU A CA 1
ATOM 749 C C . LEU A 1 91 ? 13.141 18.156 2 1 98.56 91 LEU A C 1
ATOM 751 O O . LEU A 1 91 ? 13.82 18.031 0.98 1 98.56 91 LEU A O 1
ATOM 755 N N . LYS A 1 92 ? 13.625 18.109 3.18 1 98.25 92 LYS A N 1
ATOM 756 C CA . LYS A 1 92 ? 15.07 18.062 3.418 1 98.25 92 LYS A CA 1
ATOM 757 C C . LYS A 1 92 ? 15.648 16.719 2.99 1 98.25 92 LYS A C 1
ATOM 759 O O . LYS A 1 92 ? 16.844 16.609 2.697 1 98.25 92 LYS A O 1
ATOM 764 N N . ILE A 1 93 ? 14.797 15.758 2.932 1 97.94 93 ILE A N 1
ATOM 765 C CA . ILE A 1 93 ? 15.344 14.438 2.637 1 97.94 93 ILE A CA 1
ATOM 766 C C . ILE A 1 93 ? 14.953 14.023 1.22 1 97.94 93 ILE A C 1
ATOM 768 O O . ILE A 1 93 ? 15.109 12.859 0.842 1 97.94 93 ILE A O 1
ATOM 772 N N . GLY A 1 94 ? 14.383 14.867 0.441 1 98.12 94 GLY A N 1
ATOM 773 C CA . GLY A 1 94 ? 14.242 14.609 -0.983 1 98.12 94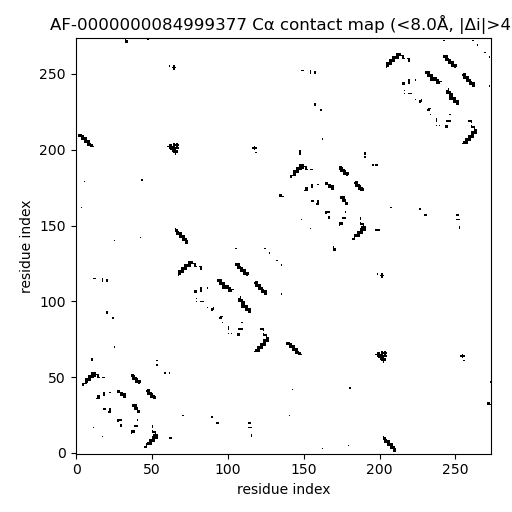 GLY A CA 1
ATOM 774 C C . GLY A 1 94 ? 12.797 14.578 -1.44 1 98.12 94 GLY A C 1
ATOM 775 O O . GLY A 1 94 ? 12.516 14.422 -2.631 1 98.12 94 GLY A O 1
ATOM 776 N N . GLY A 1 95 ? 11.836 14.695 -0.464 1 98.44 95 GLY A N 1
ATOM 777 C CA . GLY A 1 95 ? 10.438 14.797 -0.851 1 98.44 95 GLY A CA 1
ATOM 778 C C . GLY A 1 95 ? 10.055 16.188 -1.349 1 98.44 95 GLY A C 1
ATOM 779 O O . GLY A 1 95 ? 10.852 17.125 -1.262 1 98.44 95 GLY A O 1
ATOM 780 N N . SER A 1 96 ? 8.859 16.234 -1.942 1 98.31 96 SER A N 1
ATOM 781 C CA . SER A 1 96 ? 8.305 17.516 -2.361 1 98.31 96 SER A CA 1
ATOM 782 C C . SER A 1 96 ? 6.816 17.609 -2.021 1 98.31 96 SER A C 1
ATOM 784 O O . SER A 1 96 ? 6.105 16.594 -2.049 1 98.31 96 SER A O 1
ATOM 786 N N . ALA A 1 97 ? 6.383 18.797 -1.769 1 97.81 97 ALA A N 1
ATOM 787 C CA . ALA A 1 97 ? 4.977 19 -1.423 1 97.81 97 ALA A CA 1
ATOM 788 C C . ALA A 1 97 ? 4.121 19.172 -2.674 1 97.81 97 ALA A C 1
ATOM 790 O O . ALA A 1 97 ? 4.535 19.844 -3.625 1 97.81 97 ALA A O 1
ATOM 791 N N . MET A 1 98 ? 3.021 18.5 -2.6 1 95.25 98 MET A N 1
ATOM 792 C CA . MET A 1 98 ? 2.025 18.719 -3.643 1 95.25 98 MET A CA 1
ATOM 793 C C . MET A 1 98 ? 0.979 19.734 -3.189 1 95.25 98 MET A C 1
ATOM 795 O O . MET A 1 98 ? 0.095 19.406 -2.395 1 95.25 98 MET A O 1
ATOM 799 N N . GLY A 1 99 ? 1.108 20.938 -3.596 1 93.06 99 GLY A N 1
ATOM 800 C CA . GLY A 1 99 ? 0.161 21.953 -3.17 1 93.06 99 GLY A CA 1
ATOM 801 C C . GLY A 1 99 ? 0.3 22.312 -1.703 1 93.06 99 GLY A C 1
ATOM 802 O O . GLY A 1 99 ? 1.407 22.328 -1.162 1 93.06 99 GLY A O 1
ATOM 803 N N . ILE A 1 100 ? -0.912 22.719 -1.104 1 93.56 100 ILE A N 1
ATOM 804 C CA . ILE A 1 100 ? -0.927 23.141 0.291 1 93.56 100 ILE A CA 1
ATOM 805 C C . ILE A 1 100 ? -1.624 22.094 1.147 1 93.56 100 ILE A C 1
ATOM 807 O O . ILE A 1 100 ? -2.367 21.25 0.63 1 93.56 100 ILE A O 1
ATOM 811 N N . SER A 1 101 ? -1.259 22.156 2.408 1 96.25 101 SER A N 1
ATOM 812 C CA . SER A 1 101 ? -1.927 21.25 3.34 1 96.25 101 SER A CA 1
ATOM 813 C C . SER A 1 101 ? -3.424 21.531 3.404 1 96.25 101 SER A C 1
ATOM 815 O O . SER A 1 101 ? -3.855 22.672 3.213 1 96.25 101 SER A O 1
ATOM 817 N N . LYS A 1 102 ? -4.133 20.531 3.617 1 93.38 102 LYS A N 1
ATOM 818 C CA . LYS A 1 102 ? -5.586 20.641 3.723 1 93.38 102 LYS A CA 1
ATOM 819 C C . LYS A 1 102 ? -6.051 20.375 5.152 1 93.38 102 LYS A C 1
ATOM 821 O O . LYS A 1 102 ? -5.699 19.359 5.75 1 93.38 102 LYS A O 1
ATOM 826 N N . LEU A 1 103 ? -6.832 21.266 5.645 1 91 103 LEU A N 1
ATOM 827 C CA . LEU A 1 103 ? -7.461 21.094 6.949 1 91 103 LEU A CA 1
ATOM 828 C C . LEU A 1 103 ? -8.836 20.453 6.805 1 91 103 LEU A C 1
ATOM 830 O O . LEU A 1 103 ? -9.711 20.984 6.109 1 91 103 LEU A O 1
ATOM 834 N N . ALA A 1 104 ? -8.93 19.266 7.336 1 83.38 104 ALA A N 1
ATOM 835 C CA . ALA A 1 104 ? -10.211 18.562 7.355 1 83.38 104 ALA A CA 1
ATOM 836 C C . ALA A 1 104 ? -10.789 18.516 8.766 1 83.38 104 ALA A C 1
ATOM 838 O O . ALA A 1 104 ? -10.156 18.984 9.719 1 83.38 104 ALA A O 1
ATOM 839 N N . LYS A 1 105 ? -12.055 18 8.891 1 83.75 105 LYS A N 1
ATOM 840 C CA . LYS A 1 105 ? -12.719 17.875 10.188 1 83.75 105 LYS A CA 1
ATOM 841 C C . LYS A 1 105 ? -11.961 16.922 11.109 1 83.75 105 LYS A C 1
ATOM 843 O O . LYS A 1 105 ? -11.969 17.094 12.328 1 83.75 105 LYS A O 1
ATOM 848 N N . PHE A 1 106 ? -11.234 16.062 10.531 1 88 106 PHE A N 1
ATOM 849 C CA . PHE A 1 106 ? -10.617 15.008 11.328 1 88 106 PHE A CA 1
ATOM 850 C C . PHE A 1 106 ? -9.141 15.297 11.57 1 88 106 PHE A C 1
ATOM 852 O O . PHE A 1 106 ? -8.477 14.594 12.328 1 88 106 PHE A O 1
ATOM 859 N N . GLY A 1 107 ? -8.625 16.281 10.891 1 94.5 107 GLY A N 1
ATOM 860 C CA . GLY A 1 107 ? -7.207 16.594 11.023 1 94.5 107 GLY A CA 1
ATOM 861 C C . GLY A 1 107 ? -6.652 17.344 9.836 1 94.5 107 GLY A C 1
ATOM 862 O O . GLY A 1 107 ? -7.391 18.031 9.117 1 94.5 107 GLY A O 1
ATOM 863 N N . CYS A 1 108 ? -5.352 17.375 9.789 1 96.94 108 CYS A N 1
ATOM 864 C CA . CYS A 1 108 ? -4.656 18.062 8.703 1 96.94 108 CYS A CA 1
ATOM 865 C C . CYS A 1 108 ? -3.869 17.078 7.852 1 96.94 108 CYS A C 1
ATOM 867 O O . CYS A 1 108 ? -3.232 16.156 8.383 1 96.94 108 CYS A O 1
ATOM 869 N N . GLU A 1 109 ? -3.93 17.234 6.531 1 96.62 109 GLU A N 1
ATOM 870 C CA . GLU A 1 109 ? -3.203 16.328 5.637 1 96.62 109 GLU A CA 1
ATOM 871 C C . GLU A 1 109 ? -2.416 17.109 4.59 1 96.62 109 GLU A C 1
ATOM 873 O O . GLU A 1 109 ? -2.746 18.266 4.285 1 96.62 109 GLU A O 1
ATOM 878 N N . GLN A 1 110 ? -1.378 16.547 4.113 1 96.81 110 GLN A N 1
ATOM 879 C CA . GLN A 1 110 ? -0.527 17.078 3.057 1 96.81 110 GLN A CA 1
ATOM 880 C C . GLN A 1 110 ? -0.079 15.977 2.1 1 96.81 110 GLN A C 1
ATOM 882 O O . GLN A 1 110 ? 0.529 14.984 2.521 1 96.81 110 GLN A O 1
ATOM 887 N N . TRP A 1 111 ? -0.433 16.109 0.812 1 96 111 TRP A N 1
ATOM 888 C CA . TRP A 1 111 ? 0.086 15.227 -0.22 1 96 111 TRP A CA 1
ATOM 889 C C . TRP A 1 111 ? 1.521 15.594 -0.584 1 96 111 TRP A C 1
ATOM 891 O O . TRP A 1 111 ? 1.844 16.766 -0.753 1 96 111 TRP A O 1
ATOM 901 N N . MET A 1 112 ? 2.289 14.539 -0.686 1 97.62 112 MET A N 1
ATOM 902 C CA . MET A 1 112 ? 3.713 14.688 -0.979 1 97.62 112 MET A CA 1
ATOM 903 C C . MET A 1 112 ? 4.113 13.828 -2.174 1 97.62 112 MET A C 1
ATOM 905 O O . MET A 1 112 ? 3.355 12.953 -2.596 1 97.62 112 MET A O 1
ATOM 909 N N . LEU A 1 113 ? 5.273 14.094 -2.725 1 97.62 113 LEU A N 1
ATOM 910 C CA . LEU A 1 113 ? 5.953 13.234 -3.689 1 97.62 113 LEU A CA 1
ATOM 911 C C . LEU A 1 113 ? 7.25 12.68 -3.105 1 97.62 113 LEU A C 1
ATOM 913 O O . LEU A 1 113 ? 7.988 13.406 -2.428 1 97.62 113 LEU A O 1
ATOM 917 N N . ASP A 1 114 ? 7.469 11.398 -3.346 1 97.88 114 ASP A N 1
ATOM 918 C CA . ASP A 1 114 ? 8.773 10.852 -2.99 1 97.88 114 ASP A CA 1
ATOM 919 C C . ASP A 1 114 ? 9.812 11.172 -4.066 1 97.88 114 ASP A C 1
ATOM 921 O O . ASP A 1 114 ? 9.492 11.789 -5.078 1 97.88 114 ASP A O 1
ATOM 925 N N . PRO A 1 115 ? 11.094 10.812 -3.969 1 97.75 115 PRO A N 1
ATOM 926 C CA . PRO A 1 115 ? 12.148 11.188 -4.914 1 97.75 115 PRO A CA 1
ATOM 927 C C . PRO A 1 115 ? 11.914 10.625 -6.312 1 97.75 115 PRO A C 1
ATOM 929 O O . PRO A 1 115 ? 12.547 11.07 -7.277 1 97.75 115 PRO A O 1
ATOM 932 N N . GLU A 1 116 ? 11.039 9.609 -6.434 1 96.56 116 GLU A N 1
ATOM 933 C CA . GLU A 1 116 ? 10.797 9.008 -7.742 1 96.56 116 GLU A CA 1
ATOM 934 C C . GLU A 1 116 ? 9.438 9.438 -8.305 1 96.56 116 GLU A C 1
ATOM 936 O O . GLU A 1 116 ? 9.016 8.953 -9.352 1 96.56 116 GLU A O 1
ATOM 941 N N . GLY A 1 117 ? 8.727 10.258 -7.566 1 95.5 117 GLY A N 1
ATOM 942 C CA . GLY A 1 117 ? 7.504 10.852 -8.094 1 95.5 117 GLY A CA 1
ATOM 943 C C . GLY A 1 117 ? 6.25 10.125 -7.633 1 95.5 117 GLY A C 1
ATOM 944 O O . GLY A 1 117 ? 5.145 10.445 -8.07 1 95.5 117 GLY A O 1
ATOM 945 N N . ASN A 1 118 ? 6.387 9.117 -6.762 1 96.44 118 ASN A N 1
ATOM 946 C CA . ASN A 1 118 ? 5.195 8.516 -6.172 1 96.44 118 ASN A CA 1
ATOM 947 C C . ASN A 1 118 ? 4.52 9.461 -5.18 1 96.44 118 ASN A C 1
ATOM 949 O O . ASN A 1 118 ? 5.195 10.117 -4.383 1 96.44 118 ASN A O 1
ATOM 953 N N . GLN A 1 119 ? 3.225 9.453 -5.266 1 96.81 119 GLN A N 1
ATOM 954 C CA . GLN A 1 119 ? 2.453 10.258 -4.328 1 96.81 119 GLN A CA 1
ATOM 955 C C . GLN A 1 119 ? 2.252 9.531 -3.004 1 96.81 119 GLN A C 1
ATOM 957 O O . GLN A 1 119 ? 2.012 8.32 -2.986 1 96.81 119 GLN A O 1
ATOM 962 N N . PHE A 1 120 ? 2.387 10.273 -1.912 1 97.12 120 PHE A N 1
ATOM 963 C CA . PHE A 1 120 ? 2.035 9.734 -0.604 1 97.12 120 PHE A CA 1
ATOM 964 C C . PHE A 1 120 ? 1.46 10.828 0.294 1 97.12 120 PHE A C 1
ATOM 966 O O . PHE A 1 120 ? 1.573 12.016 -0.012 1 97.12 120 PHE A O 1
ATOM 973 N N . LEU A 1 121 ? 0.774 10.398 1.335 1 97 121 LEU A N 1
ATOM 974 C CA . LEU A 1 121 ? 0.038 11.297 2.213 1 97 121 LEU A CA 1
ATOM 975 C C . LEU A 1 121 ? 0.645 11.312 3.611 1 97 121 LEU A C 1
ATOM 977 O O . LEU A 1 121 ? 1.051 10.266 4.125 1 97 121 LEU A O 1
ATOM 981 N N . ILE A 1 122 ? 0.803 12.492 4.18 1 97.5 122 ILE A N 1
ATOM 982 C CA . ILE A 1 122 ? 1.038 12.594 5.613 1 97.5 122 ILE A CA 1
ATOM 983 C C . ILE A 1 122 ? -0.188 13.203 6.297 1 97.5 122 ILE A C 1
ATOM 985 O O . ILE A 1 122 ? -0.83 14.102 5.75 1 97.5 122 ILE A O 1
ATOM 989 N N . LEU A 1 123 ? -0.531 12.648 7.438 1 97.19 123 LEU A N 1
ATOM 990 C CA . LEU A 1 123 ? -1.761 13.008 8.133 1 97.19 123 LEU A CA 1
ATOM 991 C C . LEU A 1 123 ? -1.515 13.156 9.633 1 97.19 123 LEU A C 1
ATOM 993 O O . LEU A 1 123 ? -0.839 12.32 10.234 1 97.19 123 LEU A O 1
ATOM 997 N N . VAL A 1 124 ? -2.037 14.195 10.227 1 96.75 124 VAL A N 1
ATOM 998 C CA . VAL A 1 124 ? -2.076 14.398 11.672 1 96.75 124 VAL A CA 1
ATOM 999 C C . VAL A 1 124 ? -3.516 14.641 12.117 1 96.75 124 VAL A C 1
ATOM 1001 O O . VAL A 1 124 ? -4.113 15.664 11.781 1 96.75 124 VAL A O 1
ATOM 1004 N N . PRO A 1 125 ? -4.047 13.68 12.867 1 94.88 125 PRO A N 1
ATOM 1005 C CA . PRO A 1 125 ? -5.43 13.844 13.32 1 94.88 125 PRO A CA 1
ATOM 1006 C C . PRO A 1 125 ? -5.559 14.867 14.453 1 94.88 125 PRO A C 1
ATOM 1008 O O . PRO A 1 125 ? -4.59 15.125 15.172 1 94.88 125 PRO A O 1
ATOM 1011 N N . TYR A 1 126 ? -6.801 15.414 14.586 1 93.25 126 TYR A N 1
ATOM 1012 C CA . TYR A 1 126 ? -7.125 16.203 15.766 1 93.25 126 TYR A CA 1
ATOM 1013 C C . TYR A 1 126 ? -7.23 15.312 17 1 93.25 126 TYR A C 1
ATOM 1015 O O . TYR A 1 126 ? -7.676 14.172 16.906 1 93.25 126 TYR A O 1
ATOM 1023 N N . LEU A 1 127 ? -6.832 15.875 18.109 1 87.12 127 LEU A N 1
ATOM 1024 C CA . LEU A 1 127 ? -7.098 15.227 19.391 1 87.12 127 LEU A CA 1
ATOM 1025 C C . LEU A 1 127 ? -8.578 15.305 19.75 1 87.12 127 LEU A C 1
ATOM 1027 O O . LEU A 1 127 ? -9.148 16.391 19.828 1 87.12 127 LEU A O 1
ATOM 1031 N N . ILE A 1 128 ? -9.461 14.445 19.359 1 70.56 128 ILE A N 1
ATOM 1032 C CA . ILE A 1 128 ? -10.883 14.539 19.672 1 70.56 128 ILE A CA 1
ATOM 1033 C C . ILE A 1 128 ? -11.117 14.141 21.141 1 70.56 128 ILE A C 1
ATOM 1035 O O . ILE A 1 128 ? -10.641 13.094 21.578 1 70.56 128 ILE A O 1
ATOM 1039 N N . LYS A 1 129 ? -11.406 15.07 22.062 1 61.19 129 LYS A N 1
ATOM 1040 C CA . LYS A 1 129 ? -11.742 14.805 23.469 1 61.19 129 LYS A CA 1
ATOM 1041 C C . LYS A 1 129 ? -12.805 13.719 23.578 1 61.19 129 LYS A C 1
ATOM 1043 O O . LYS A 1 129 ? -12.844 12.977 24.562 1 61.19 129 LYS A O 1
ATOM 1048 N N . GLY A 1 130 ? -13.898 13.703 22.609 1 52 130 GLY A N 1
ATOM 1049 C CA . GLY A 1 130 ? -15.023 12.805 22.859 1 52 130 GLY A CA 1
ATOM 1050 C C . GLY A 1 130 ? -14.844 11.438 22.234 1 52 130 GLY A C 1
ATOM 1051 O O . GLY A 1 130 ? -13.891 11.211 21.484 1 52 130 GLY A O 1
ATOM 1052 N N . SER A 1 131 ? -1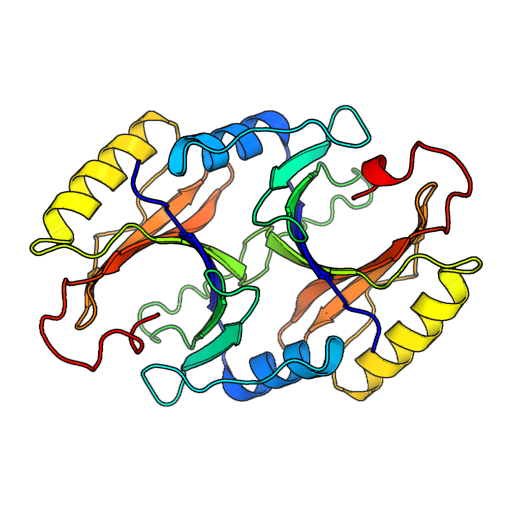5.719 10.352 22.703 1 47.97 131 SER A N 1
ATOM 1053 C CA . SER A 1 131 ? -15.797 8.914 22.453 1 47.97 131 SER A CA 1
ATOM 1054 C C . SER A 1 131 ? -15.57 8.594 20.969 1 47.97 131 SER A C 1
ATOM 1056 O O . SER A 1 131 ? -15.523 7.422 20.594 1 47.97 131 SER A O 1
ATOM 1058 N N . ASP A 1 132 ? -15.727 9.5 20.094 1 46.06 132 ASP A N 1
ATOM 1059 C CA . ASP A 1 132 ? -15.812 9.18 18.672 1 46.06 132 ASP A CA 1
ATOM 1060 C C . ASP A 1 132 ? -14.422 9.039 18.062 1 46.06 132 ASP A C 1
ATOM 1062 O O . ASP A 1 132 ? -14.258 9.188 16.844 1 46.06 132 ASP A O 1
ATOM 1066 N N . LYS A 1 133 ? -13.484 8.805 18.766 1 48.12 133 LYS A N 1
ATOM 1067 C CA . LYS A 1 133 ? -12.055 8.688 18.516 1 48.12 133 LYS A CA 1
ATOM 1068 C C . LYS A 1 133 ? -11.773 7.797 17.312 1 48.12 133 LYS A C 1
ATOM 1070 O O . LYS A 1 133 ? -10.758 7.953 16.641 1 48.12 133 LYS A O 1
ATOM 1075 N N . GLU A 1 134 ? -12.492 6.703 17.312 1 46.56 134 GLU A N 1
ATOM 1076 C CA . GLU A 1 134 ? -12.039 5.609 16.469 1 46.56 134 GLU A CA 1
ATOM 1077 C C . GLU A 1 134 ? -12.305 5.91 14.992 1 46.56 134 GLU A C 1
ATOM 1079 O O . GLU A 1 134 ? -11.922 5.137 14.117 1 46.56 134 GLU A O 1
ATOM 1084 N N . ALA A 1 135 ? -13.172 7.004 14.781 1 44.06 135 ALA A N 1
ATOM 1085 C CA . ALA A 1 135 ? -13.82 7.055 13.469 1 44.06 135 ALA A CA 1
ATOM 1086 C C . ALA A 1 135 ? -12.875 7.625 12.422 1 44.06 135 ALA A C 1
ATOM 1088 O O . ALA A 1 135 ? -13.219 7.703 11.242 1 44.06 135 ALA A O 1
ATOM 1089 N N . LEU A 1 136 ? -12.008 8.398 12.906 1 45.5 136 LEU A N 1
ATOM 1090 C CA . LEU A 1 136 ? -11.453 9.039 11.719 1 45.5 136 LEU A CA 1
ATOM 1091 C C . LEU A 1 136 ? -10.625 8.055 10.898 1 45.5 136 LEU A C 1
ATOM 1093 O O . LEU A 1 136 ? -10.445 8.234 9.695 1 45.5 136 LEU A O 1
ATOM 1097 N N . PHE A 1 137 ? -9.727 7.496 11.359 1 45.34 137 PHE A N 1
ATOM 1098 C CA . PHE A 1 137 ? -8.938 6.422 10.766 1 45.34 137 PHE A CA 1
ATOM 1099 C C . PHE A 1 137 ? -8.898 5.207 11.68 1 45.34 137 PHE A C 1
ATOM 1101 O O . PHE A 1 137 ? -8.992 5.34 12.898 1 45.34 137 PHE A O 1
ATOM 1108 N N . MET B 1 1 ? 9.344 7.312 20.75 1 40.88 1 MET B N 1
ATOM 1109 C CA . MET B 1 1 ? 8.859 8.102 19.625 1 40.88 1 MET B CA 1
ATOM 1110 C C . MET B 1 1 ? 7.453 7.66 19.219 1 40.88 1 MET B C 1
ATOM 1112 O O . MET B 1 1 ? 7.141 6.469 19.234 1 40.88 1 MET B O 1
ATOM 1116 N N . PRO B 1 2 ? 6.59 8.531 19.297 1 48.62 2 PRO B N 1
ATOM 1117 C CA . PRO B 1 2 ? 5.199 8.109 19.125 1 48.62 2 PRO B CA 1
ATOM 1118 C C . PRO B 1 2 ? 5.008 7.188 17.922 1 48.62 2 PRO B C 1
ATOM 1120 O O . PRO B 1 2 ? 5.723 7.312 16.922 1 48.62 2 PRO B O 1
ATOM 1123 N N . LEU B 1 3 ? 4.512 6.152 18.188 1 58.81 3 LEU B N 1
ATOM 1124 C CA . LEU B 1 3 ? 4.328 5.047 17.25 1 58.81 3 LEU B CA 1
ATOM 1125 C C . LEU B 1 3 ? 3.594 5.508 16 1 58.81 3 LEU B C 1
ATOM 1127 O O . LEU B 1 3 ? 2.469 6.008 16.078 1 58.81 3 LEU B O 1
ATOM 1131 N N . MET B 1 4 ? 4.285 6.023 14.93 1 74 4 MET B N 1
ATOM 1132 C CA . MET B 1 4 ? 3.715 6.367 13.633 1 74 4 MET B CA 1
ATOM 1133 C C . MET B 1 4 ? 3.162 5.125 12.938 1 74 4 MET B C 1
ATOM 1135 O O . MET B 1 4 ? 3.713 4.031 13.086 1 74 4 MET B O 1
ATOM 1139 N N . ASN B 1 5 ? 1.944 5.344 12.445 1 90.12 5 ASN B N 1
ATOM 1140 C CA . ASN B 1 5 ? 1.286 4.27 11.711 1 90.12 5 ASN B CA 1
ATOM 1141 C C . ASN B 1 5 ? 1.403 4.469 10.195 1 90.12 5 ASN B C 1
ATOM 1143 O O . ASN B 1 5 ? 1.335 5.598 9.711 1 90.12 5 ASN B O 1
ATOM 1147 N N . ILE B 1 6 ? 1.727 3.441 9.539 1 95.25 6 ILE B N 1
ATOM 1148 C CA . ILE B 1 6 ? 1.671 3.469 8.086 1 95.25 6 ILE B CA 1
ATOM 1149 C C . ILE B 1 6 ? 0.354 2.857 7.605 1 95.25 6 ILE B C 1
ATOM 1151 O O . ILE B 1 6 ? 0.051 1.702 7.914 1 95.25 6 ILE B O 1
ATOM 1155 N N . ASN B 1 7 ? -0.442 3.65 6.965 1 96.44 7 ASN B N 1
ATOM 1156 C CA . ASN B 1 7 ? -1.651 3.221 6.273 1 96.44 7 ASN B CA 1
ATOM 1157 C C . ASN B 1 7 ? -1.493 3.312 4.758 1 96.44 7 ASN B C 1
ATOM 1159 O O . ASN B 1 7 ? -0.448 3.738 4.262 1 96.44 7 ASN B O 1
ATOM 1163 N N . PHE B 1 8 ? -2.541 2.924 4.035 1 97.56 8 PHE B N 1
ATOM 1164 C CA . PHE B 1 8 ? -2.584 3.041 2.582 1 97.56 8 PHE B CA 1
ATOM 1165 C C . PHE B 1 8 ? -3.918 3.617 2.123 1 97.56 8 PHE B C 1
ATOM 1167 O O . PHE B 1 8 ? -4.961 3.336 2.721 1 97.56 8 PHE B O 1
ATOM 1174 N N . VAL B 1 9 ? -3.818 4.402 1.076 1 96.69 9 VAL B N 1
ATOM 1175 C CA . VAL B 1 9 ? -5.035 4.957 0.491 1 96.69 9 VAL B CA 1
ATOM 1176 C C . VAL B 1 9 ? -5.098 4.613 -0.996 1 96.69 9 VAL B C 1
ATOM 1178 O O . VAL B 1 9 ? -4.09 4.707 -1.702 1 96.69 9 VAL B O 1
ATOM 1181 N N . ILE B 1 10 ? -6.219 4.168 -1.386 1 96.94 10 ILE B N 1
ATOM 1182 C CA . ILE B 1 10 ? -6.445 3.838 -2.789 1 96.94 10 ILE B CA 1
ATOM 1183 C C . ILE B 1 10 ? -7.582 4.695 -3.344 1 96.94 10 ILE B C 1
ATOM 1185 O O . ILE B 1 10 ? -8.727 4.59 -2.895 1 96.94 10 ILE B O 1
ATOM 1189 N N . ALA B 1 11 ? -7.184 5.57 -4.277 1 95.81 11 ALA B N 1
ATOM 1190 C CA . ALA B 1 11 ? -8.211 6.34 -4.977 1 95.81 11 ALA B CA 1
ATOM 1191 C C . ALA B 1 11 ? -9.031 5.445 -5.906 1 95.81 11 ALA B C 1
ATOM 1193 O O . ALA B 1 11 ? -8.469 4.637 -6.648 1 95.81 11 ALA B O 1
ATOM 1194 N N . SER B 1 12 ? -10.328 5.641 -5.848 1 95.25 12 SER B N 1
ATOM 1195 C CA . SER B 1 12 ? -11.219 4.777 -6.617 1 95.25 12 SER B CA 1
ATOM 1196 C C . SER B 1 12 ? -12.461 5.539 -7.086 1 95.25 12 SER B C 1
ATOM 1198 O O . SER B 1 12 ? -12.977 6.395 -6.363 1 95.25 12 SER B O 1
ATOM 1200 N N . LYS B 1 13 ? -12.938 5.199 -8.289 1 93.25 13 LYS B N 1
ATOM 1201 C CA . LYS B 1 13 ? -14.227 5.707 -8.758 1 93.25 13 LYS B CA 1
ATOM 1202 C C . LYS B 1 13 ? -15.383 5.09 -7.973 1 93.25 13 LYS B C 1
ATOM 1204 O O . LYS B 1 13 ? -16.391 5.746 -7.738 1 93.25 13 LYS B O 1
ATOM 1209 N N . ASN B 1 14 ? -15.289 3.84 -7.617 1 95.06 14 ASN B N 1
ATOM 1210 C CA . ASN B 1 14 ? -16.297 3.088 -6.879 1 95.06 14 ASN B CA 1
ATOM 1211 C C . ASN B 1 14 ? -15.695 2.402 -5.652 1 95.06 14 ASN B C 1
ATOM 1213 O O . ASN B 1 14 ? -15.547 1.181 -5.629 1 95.06 14 ASN B O 1
ATOM 1217 N N . PRO B 1 15 ? -15.477 3.168 -4.578 1 96.69 15 PRO B N 1
ATOM 1218 C CA . PRO B 1 15 ? -14.742 2.664 -3.416 1 96.69 15 PRO B CA 1
ATOM 1219 C C . PRO B 1 15 ? -15.391 1.427 -2.797 1 96.69 15 PRO B C 1
ATOM 1221 O O . PRO B 1 15 ? -14.688 0.498 -2.387 1 96.69 15 PRO B O 1
ATOM 1224 N N . LYS B 1 16 ? -16.656 1.407 -2.709 1 97.44 16 LYS B N 1
ATOM 1225 C CA . LYS B 1 16 ? -17.328 0.239 -2.135 1 97.44 16 LYS B CA 1
ATOM 1226 C C . LYS B 1 16 ? -16.984 -1.024 -2.924 1 97.44 16 LYS B C 1
ATOM 1228 O O . LYS B 1 16 ? -16.562 -2.027 -2.348 1 97.44 16 LYS B O 1
ATOM 1233 N N . GLU B 1 17 ? -17.172 -0.996 -4.215 1 97.75 17 GLU B N 1
ATOM 1234 C CA . GLU B 1 17 ? -16.953 -2.158 -5.074 1 97.75 17 GLU B CA 1
ATOM 1235 C C . GLU B 1 17 ? -15.5 -2.604 -5.047 1 97.75 17 GLU B C 1
ATOM 1237 O O . GLU B 1 17 ? -15.211 -3.803 -4.996 1 97.75 17 GLU B O 1
ATOM 1242 N N . LEU B 1 18 ? -14.617 -1.635 -5.137 1 98 18 LEU B N 1
ATOM 1243 C CA . LEU B 1 18 ? -13.203 -1.985 -5.141 1 98 18 LEU B CA 1
ATOM 1244 C C . LEU B 1 18 ? -12.789 -2.59 -3.805 1 98 18 LEU B C 1
ATOM 1246 O O . LEU B 1 18 ? -12.016 -3.547 -3.766 1 98 18 LEU B O 1
ATOM 1250 N N . THR B 1 19 ? -13.266 -2.047 -2.68 1 98.19 19 THR B N 1
ATOM 1251 C CA . THR B 1 19 ? -12.992 -2.613 -1.363 1 98.19 19 THR B CA 1
ATOM 1252 C C . THR B 1 19 ? -13.492 -4.055 -1.281 1 98.19 19 THR B C 1
ATOM 1254 O O . THR B 1 19 ? -12.789 -4.934 -0.777 1 98.19 19 THR B O 1
ATOM 1257 N N . GLU B 1 20 ? -14.625 -4.281 -1.791 1 98.31 20 GLU B N 1
ATOM 1258 C CA . GLU B 1 20 ? -15.211 -5.617 -1.768 1 98.31 20 GLU B CA 1
ATOM 1259 C C . GLU B 1 20 ? -14.391 -6.598 -2.604 1 98.31 20 GLU B C 1
ATOM 1261 O O . GLU B 1 20 ? -14.219 -7.758 -2.221 1 98.31 20 GLU B O 1
ATOM 1266 N N . PHE B 1 21 ? -13.953 -6.137 -3.732 1 98.5 21 PHE B N 1
ATOM 1267 C CA . PHE B 1 21 ? -13.094 -6.961 -4.574 1 98.5 21 PHE B CA 1
ATOM 1268 C C . PHE B 1 21 ? -11.891 -7.465 -3.789 1 98.5 21 PHE B C 1
ATOM 1270 O O . PHE B 1 21 ? -11.641 -8.672 -3.729 1 98.5 21 PHE B O 1
ATOM 1277 N N . TYR B 1 22 ? -11.148 -6.535 -3.18 1 98.12 22 TYR B N 1
ATOM 1278 C CA . TYR B 1 22 ? -9.938 -6.914 -2.457 1 98.12 22 TYR B CA 1
ATOM 1279 C C . TYR B 1 22 ? -10.281 -7.742 -1.223 1 98.12 22 TYR B C 1
ATOM 1281 O O . TYR B 1 22 ? -9.539 -8.664 -0.865 1 98.12 22 TYR B O 1
ATOM 1289 N N . ALA B 1 23 ? -11.375 -7.434 -0.585 1 97.31 23 ALA B N 1
ATOM 1290 C CA . ALA B 1 23 ? -11.781 -8.188 0.598 1 97.31 23 ALA B CA 1
ATOM 1291 C C . ALA B 1 23 ? -12.078 -9.641 0.248 1 97.31 23 ALA B C 1
ATOM 1293 O O . ALA B 1 23 ? -11.805 -10.547 1.043 1 97.31 23 ALA B O 1
A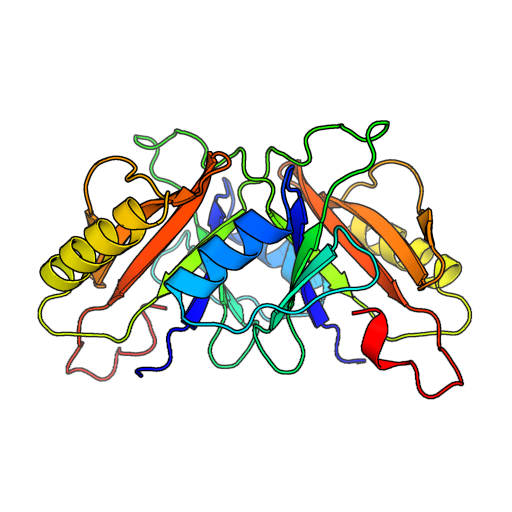TOM 1294 N N . LYS B 1 24 ? -12.617 -9.852 -0.905 1 96.75 24 LYS B N 1
ATOM 1295 C CA . LYS B 1 24 ? -12.961 -11.203 -1.336 1 96.75 24 LYS B CA 1
ATOM 1296 C C . LYS B 1 24 ? -11.711 -12.039 -1.578 1 96.75 24 LYS B C 1
ATOM 1298 O O . LYS B 1 24 ? -11.719 -13.258 -1.371 1 96.75 24 LYS B O 1
ATOM 1303 N N . ILE B 1 25 ? -10.648 -11.391 -2.055 1 96.44 25 ILE B N 1
ATOM 1304 C CA . ILE B 1 25 ? -9.414 -12.102 -2.35 1 96.44 25 ILE B CA 1
ATOM 1305 C C . ILE B 1 25 ? -8.875 -12.758 -1.076 1 96.44 25 ILE B C 1
ATOM 1307 O O . ILE B 1 25 ? -8.406 -13.898 -1.104 1 96.44 25 ILE B O 1
ATOM 1311 N N . ASN B 1 26 ? -8.945 -12.008 -0.03 1 91 26 ASN B N 1
ATOM 1312 C CA . ASN B 1 26 ? -8.359 -12.477 1.225 1 91 26 ASN B CA 1
ATOM 1313 C C . ASN B 1 26 ? -9.438 -12.758 2.27 1 91 26 ASN B C 1
ATOM 1315 O O . ASN B 1 26 ? -9.125 -12.977 3.443 1 91 26 ASN B O 1
ATOM 1319 N N . SER B 1 27 ? -10.711 -12.758 1.975 1 90.19 27 SER B N 1
ATOM 1320 C CA . SER B 1 27 ? -11.844 -12.961 2.875 1 90.19 27 SER B CA 1
ATOM 1321 C C . SER B 1 27 ? -11.797 -11.992 4.051 1 90.19 27 SER B C 1
ATOM 1323 O O . SER B 1 27 ? -11.992 -12.391 5.199 1 90.19 27 SER B O 1
ATOM 1325 N N . ASP B 1 28 ? -11.484 -10.82 3.799 1 93.06 28 ASP B N 1
ATOM 1326 C CA . ASP B 1 28 ? -11.43 -9.75 4.797 1 93.06 28 ASP B CA 1
ATOM 1327 C C . ASP B 1 28 ? -12.805 -9.117 4.988 1 93.06 28 ASP B C 1
ATOM 1329 O O . ASP B 1 28 ? -13.695 -9.281 4.148 1 93.06 28 ASP B O 1
ATOM 1333 N N . LYS B 1 29 ? -12.883 -8.414 6.125 1 94.69 29 LYS B N 1
ATOM 1334 C CA . LYS B 1 29 ? -14.102 -7.656 6.395 1 94.69 29 LYS B CA 1
ATOM 1335 C C . LYS B 1 29 ? -14.031 -6.266 5.766 1 94.69 29 LYS B C 1
ATOM 1337 O O . LYS B 1 29 ? -13.008 -5.59 5.848 1 94.69 29 LYS B O 1
ATOM 1342 N N . VAL B 1 30 ? -15.133 -5.852 5.121 1 96.69 30 VAL B N 1
ATOM 1343 C CA . VAL B 1 30 ? -15.273 -4.5 4.59 1 96.69 30 VAL B CA 1
ATOM 1344 C C . VAL B 1 30 ? -15.859 -3.584 5.664 1 96.69 30 VAL B C 1
ATOM 1346 O O . VAL B 1 30 ? -16.891 -3.902 6.273 1 96.69 30 VAL B O 1
ATOM 1349 N N . ASN B 1 31 ? -15.242 -2.479 5.867 1 96.5 31 ASN B N 1
ATOM 1350 C CA . ASN B 1 31 ? -15.719 -1.504 6.84 1 96.5 31 ASN B CA 1
ATOM 1351 C C . ASN B 1 31 ? -16.094 -0.185 6.176 1 96.5 31 ASN B C 1
ATOM 1353 O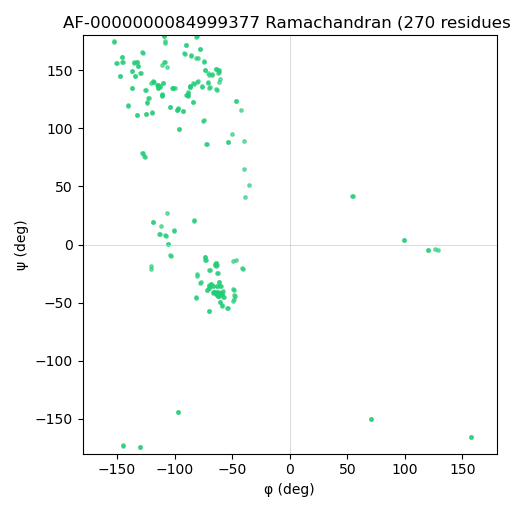 O . ASN B 1 31 ? -15.414 0.27 5.254 1 96.5 31 ASN B O 1
ATOM 1357 N N . LYS B 1 32 ? -17.172 0.362 6.668 1 94.94 32 LYS B N 1
ATOM 1358 C CA . LYS B 1 32 ? -17.531 1.706 6.227 1 94.94 32 LYS B CA 1
ATOM 1359 C C . LYS B 1 32 ? -16.719 2.764 6.965 1 94.94 32 LYS B C 1
ATOM 1361 O O . LYS B 1 32 ? -16.5 2.658 8.18 1 94.94 32 LYS B O 1
ATOM 1366 N N . GLY B 1 33 ? -16.328 3.752 6.195 1 91.5 33 GLY B N 1
ATOM 1367 C CA . GLY B 1 33 ? -15.531 4.82 6.777 1 91.5 33 GLY B CA 1
ATOM 1368 C C . GLY B 1 33 ? -16.359 6.031 7.176 1 91.5 33 GLY B C 1
ATOM 1369 O O . GLY B 1 33 ? -17.484 5.895 7.641 1 91.5 33 GLY B O 1
ATOM 1370 N N . PHE B 1 34 ? -15.75 7.242 7.004 1 84.75 34 PHE B N 1
ATOM 1371 C CA . PHE B 1 34 ? -16.266 8.508 7.523 1 84.75 34 PHE B CA 1
ATOM 1372 C C . PHE B 1 34 ? -17.5 8.953 6.742 1 84.75 34 PHE B C 1
ATOM 1374 O O . PHE B 1 34 ? -18.406 9.547 7.309 1 84.75 34 PHE B O 1
ATOM 1381 N N . ASN B 1 35 ? -17.422 8.734 5.488 1 85.94 35 ASN B N 1
ATOM 1382 C CA . ASN B 1 35 ? -18.547 9.125 4.648 1 85.94 35 ASN B CA 1
ATOM 1383 C C . ASN B 1 35 ? -18.984 7.992 3.729 1 85.94 35 ASN B C 1
ATOM 1385 O O . ASN B 1 35 ? -18.453 6.883 3.809 1 85.94 35 ASN B O 1
ATOM 1389 N N . ALA B 1 36 ? -19.906 8.289 2.857 1 88.5 36 ALA B N 1
ATOM 1390 C CA . ALA B 1 36 ? -20.562 7.266 2.055 1 88.5 36 ALA B CA 1
ATOM 1391 C C . ALA B 1 36 ? -19.641 6.734 0.965 1 88.5 36 ALA B C 1
ATOM 1393 O O . ALA B 1 36 ? -19.922 5.703 0.352 1 88.5 36 ALA B O 1
ATOM 1394 N N . THR B 1 37 ? -18.547 7.379 0.766 1 91.5 37 THR B N 1
ATOM 1395 C CA . THR B 1 37 ? -17.656 6.973 -0.318 1 91.5 37 THR B CA 1
ATOM 1396 C C . THR B 1 37 ? -16.297 6.555 0.225 1 91.5 37 THR B C 1
ATOM 1398 O O . THR B 1 37 ? -15.305 6.578 -0.499 1 91.5 37 THR B O 1
ATOM 1401 N N . HIS B 1 38 ? -16.266 6.266 1.443 1 95.12 38 HIS B N 1
ATOM 1402 C CA . HIS B 1 38 ? -15.031 5.852 2.096 1 95.12 38 HIS B CA 1
ATOM 1403 C C . HIS B 1 38 ? -15.195 4.492 2.77 1 95.12 38 HIS B C 1
ATOM 1405 O O . HIS B 1 38 ? -16.047 4.324 3.643 1 95.12 38 HIS B O 1
ATOM 1411 N N . TYR B 1 39 ? -14.398 3.564 2.398 1 97.38 39 TYR B N 1
ATOM 1412 C CA . TYR B 1 39 ? -14.375 2.213 2.943 1 97.38 39 TYR B CA 1
ATOM 1413 C C . TYR B 1 39 ? -12.953 1.783 3.285 1 97.38 39 TYR B C 1
ATOM 1415 O O . TYR B 1 39 ? -11.992 2.344 2.764 1 97.38 39 TYR B O 1
ATOM 1423 N N . PHE B 1 40 ? -12.844 0.796 4.219 1 97.06 40 PHE B N 1
ATOM 1424 C CA . PHE B 1 40 ? -11.484 0.36 4.512 1 97.06 40 PHE B CA 1
ATOM 1425 C C . PHE B 1 40 ? -11.461 -1.104 4.934 1 97.06 40 PHE B C 1
ATOM 1427 O O . PHE B 1 40 ? -12.5 -1.67 5.277 1 97.06 40 PHE B O 1
ATOM 1434 N N . ILE B 1 41 ? -10.32 -1.714 4.742 1 96.31 41 ILE B N 1
ATOM 1435 C CA . ILE B 1 41 ? -9.953 -3.035 5.238 1 96.31 41 ILE B CA 1
ATOM 1436 C C . ILE B 1 41 ? -8.852 -2.906 6.289 1 96.31 41 ILE B C 1
ATOM 1438 O O . ILE B 1 41 ? -7.898 -2.143 6.105 1 96.31 41 ILE B O 1
ATOM 1442 N N . SER B 1 42 ? -9.023 -3.666 7.379 1 93.69 42 SER B N 1
ATOM 1443 C CA . SER B 1 42 ? -7.996 -3.633 8.406 1 93.69 42 SER B CA 1
ATOM 1444 C C . SER B 1 42 ? -6.855 -4.59 8.086 1 93.69 42 SER B C 1
ATOM 1446 O O . SER B 1 42 ? -7.082 -5.777 7.836 1 93.69 42 SER B O 1
ATOM 1448 N N . LEU B 1 43 ? -5.645 -4.043 8 1 90.56 43 LEU B N 1
ATOM 1449 C CA . LEU B 1 43 ? -4.457 -4.867 7.828 1 90.56 43 LEU B CA 1
ATOM 1450 C C . LEU B 1 43 ? -3.99 -5.434 9.164 1 90.56 43 LEU B C 1
ATOM 1452 O O . LEU B 1 43 ? -3.561 -6.59 9.234 1 90.56 43 LEU B O 1
ATOM 1456 N N . SER B 1 44 ? -3.949 -4.645 10.117 1 86.38 44 SER B N 1
ATOM 1457 C CA . SER B 1 44 ? -3.643 -4.941 11.516 1 86.38 44 SER B CA 1
ATOM 1458 C C . SER B 1 44 ? -4.461 -4.07 12.461 1 86.38 44 SER B C 1
ATOM 1460 O O . SER B 1 44 ? -5.355 -3.342 12.023 1 86.38 44 SER B O 1
ATOM 1462 N N . ASN B 1 45 ? -4.164 -4.18 13.68 1 82.62 45 ASN B N 1
ATOM 1463 C CA . ASN B 1 45 ? -4.836 -3.316 14.648 1 82.62 45 ASN B CA 1
ATOM 1464 C C . ASN B 1 45 ? -4.492 -1.848 14.414 1 82.62 45 ASN B C 1
ATOM 1466 O O . ASN B 1 45 ? -5.242 -0.959 14.82 1 82.62 45 ASN B O 1
ATOM 1470 N N . ARG B 1 46 ? -3.438 -1.641 13.703 1 83.12 46 ARG B N 1
ATOM 1471 C CA . ARG B 1 46 ? -2.963 -0.263 13.617 1 83.12 46 ARG B CA 1
ATOM 1472 C C . ARG B 1 46 ? -2.943 0.222 12.172 1 83.12 46 ARG B C 1
ATOM 1474 O O . ARG B 1 46 ? -2.938 1.429 11.922 1 83.12 46 ARG B O 1
ATOM 1481 N N . SER B 1 47 ? -2.963 -0.649 11.258 1 91.81 47 SER B N 1
ATOM 1482 C CA . SER B 1 47 ? -2.793 -0.273 9.859 1 91.81 47 SER B CA 1
ATOM 1483 C C . SER B 1 47 ? -4 -0.687 9.023 1 91.81 47 SER B C 1
ATOM 1485 O O . SER B 1 47 ? -4.535 -1.783 9.203 1 91.81 47 SER B O 1
ATOM 1487 N N . LYS B 1 48 ? -4.391 0.225 8.109 1 95.31 48 LYS B N 1
ATOM 1488 C CA . LYS B 1 48 ? -5.562 0.002 7.27 1 95.31 48 LYS B CA 1
ATOM 1489 C C . LYS B 1 48 ? -5.277 0.364 5.816 1 95.31 48 LYS B C 1
ATOM 1491 O O . LYS B 1 48 ? -4.332 1.097 5.527 1 95.31 48 LYS B O 1
ATOM 1496 N N . ILE B 1 49 ? -6.047 -0.228 4.977 1 97.19 49 ILE B N 1
ATOM 1497 C CA . ILE B 1 49 ? -6.152 0.221 3.594 1 97.19 49 ILE B CA 1
ATOM 1498 C C . ILE B 1 49 ? -7.465 0.974 3.395 1 97.19 49 ILE B C 1
ATOM 1500 O O . ILE B 1 49 ? -8.547 0.395 3.529 1 97.19 49 ILE B O 1
ATOM 1504 N N . HIS B 1 50 ? -7.332 2.223 3.039 1 96.75 50 HIS B N 1
ATOM 1505 C CA . HIS B 1 50 ? -8.508 3.064 2.818 1 96.75 50 HIS B CA 1
ATOM 1506 C C . HIS B 1 50 ? -8.797 3.225 1.33 1 96.75 50 HIS B C 1
ATOM 1508 O O . HIS B 1 50 ? -7.883 3.459 0.536 1 96.75 50 HIS B O 1
ATOM 1514 N N . PHE B 1 51 ? -10.039 3.078 1.008 1 96.88 51 PHE B N 1
ATOM 1515 C CA . PHE B 1 51 ? -10.539 3.344 -0.336 1 96.88 51 PHE B CA 1
ATOM 1516 C C . PHE B 1 51 ? -11.438 4.578 -0.348 1 96.88 51 PHE B C 1
ATOM 1518 O O . PHE B 1 51 ? -12.359 4.691 0.464 1 96.88 51 PHE B O 1
ATOM 1525 N N . TYR B 1 52 ? -11.117 5.469 -1.223 1 94.25 52 TYR B N 1
ATOM 1526 C CA . TYR B 1 52 ? -11.852 6.727 -1.216 1 94.25 52 TYR B CA 1
ATOM 1527 C C . TYR B 1 52 ? -12.039 7.258 -2.633 1 94.25 52 TYR B C 1
ATOM 1529 O O . TYR B 1 52 ? -11.297 6.891 -3.543 1 94.25 52 TYR B O 1
ATOM 1537 N N . ARG B 1 53 ? -13.047 8.086 -2.799 1 92.44 53 ARG B N 1
ATOM 1538 C CA . ARG B 1 53 ? -13.258 8.789 -4.062 1 92.44 53 ARG B CA 1
ATOM 1539 C C . ARG B 1 53 ? -12.695 10.203 -4 1 92.44 53 ARG B C 1
ATOM 1541 O O . ARG B 1 53 ? -13.188 11.039 -3.25 1 92.44 53 ARG B O 1
ATOM 1548 N N . PRO B 1 54 ? -11.664 10.414 -4.867 1 88 54 PRO B N 1
ATOM 1549 C CA . PRO B 1 54 ? -11.117 11.773 -4.855 1 88 54 PRO B CA 1
ATOM 1550 C C . PRO B 1 54 ? -12.102 12.812 -5.387 1 88 54 PRO B C 1
ATOM 1552 O O . PRO B 1 54 ? -12.961 12.484 -6.215 1 88 54 PRO B O 1
ATOM 1555 N N . ASN B 1 55 ? -12.031 14.086 -4.77 1 78.56 55 ASN B N 1
ATOM 1556 C CA . ASN B 1 55 ? -12.883 15.164 -5.246 1 78.56 55 ASN B CA 1
ATOM 1557 C C . ASN B 1 55 ? -12.594 15.508 -6.703 1 78.56 55 ASN B C 1
ATOM 1559 O O . ASN B 1 55 ? -11.453 15.398 -7.156 1 78.56 55 ASN B O 1
ATOM 1563 N N . LYS B 1 56 ? -13.656 15.766 -7.469 1 65.25 56 LYS B N 1
ATOM 1564 C CA . LYS B 1 56 ? -13.602 16.047 -8.898 1 65.25 56 LYS B CA 1
ATOM 1565 C C . LYS B 1 56 ? -12.539 17.109 -9.211 1 65.25 56 LYS B C 1
ATOM 1567 O O . LYS B 1 56 ? -11.852 17.016 -10.227 1 65.25 56 LYS B O 1
ATOM 1572 N N . ASN B 1 57 ? -12.602 18.172 -8.391 1 57.97 57 ASN B N 1
ATOM 1573 C CA . ASN B 1 57 ? -11.664 19.266 -8.648 1 57.97 57 ASN B CA 1
ATOM 1574 C C . ASN B 1 57 ? -10.219 18.812 -8.453 1 57.97 57 ASN B C 1
ATOM 1576 O O . ASN B 1 57 ? -9.289 19.531 -8.836 1 57.97 57 ASN B O 1
ATOM 1580 N N . HIS B 1 58 ? -10.062 17.797 -7.863 1 56.56 58 HIS B N 1
ATOM 1581 C CA . HIS B 1 58 ? -8.742 17.203 -7.668 1 56.56 58 HIS B CA 1
ATOM 1582 C C . HIS B 1 58 ? -8.562 15.969 -8.547 1 56.56 58 HIS B C 1
ATOM 1584 O O . HIS B 1 58 ? -7.883 15.016 -8.148 1 56.56 58 HIS B O 1
ATOM 1590 N N . GLU B 1 59 ? -9.312 16.141 -9.531 1 49.47 59 GLU B N 1
ATOM 1591 C CA . GLU B 1 59 ? -9.391 15.008 -10.453 1 49.47 59 GLU B CA 1
ATOM 1592 C C . GLU B 1 59 ? -8.008 14.5 -10.82 1 49.47 59 GLU B C 1
ATOM 1594 O O . GLU B 1 59 ? -7.859 13.68 -11.734 1 49.47 59 GLU B O 1
ATOM 1599 N N . TRP B 1 60 ? -6.941 15.305 -10.523 1 51.31 60 TRP B N 1
ATOM 1600 C CA . TRP B 1 60 ? -5.812 14.492 -10.969 1 51.31 60 TRP B CA 1
ATOM 1601 C C . TRP B 1 60 ? -5.902 13.078 -10.398 1 51.31 60 TRP B C 1
ATOM 1603 O O . TRP B 1 60 ? -6.02 12.898 -9.18 1 51.31 60 TRP B O 1
ATOM 1613 N N . GLN B 1 61 ? -6.434 12.25 -11.133 1 59.75 61 GLN B N 1
ATOM 1614 C CA . GLN B 1 61 ? -6.609 10.844 -10.805 1 59.75 61 GLN B CA 1
ATOM 1615 C C . GLN B 1 61 ? -5.383 10.289 -10.094 1 59.75 61 GLN B C 1
ATOM 1617 O O . GLN B 1 61 ? -4.254 10.484 -10.547 1 59.75 61 GLN B O 1
ATOM 1622 N N . ARG B 1 62 ? -5.395 10.398 -8.797 1 74.56 62 ARG B N 1
ATOM 1623 C CA . ARG B 1 62 ? -4.379 9.805 -7.926 1 74.56 62 ARG B CA 1
ATOM 1624 C C . ARG B 1 62 ? -3.896 8.469 -8.477 1 74.56 62 ARG B C 1
ATOM 1626 O O . ARG B 1 62 ? -4.184 7.418 -7.906 1 74.56 62 ARG B O 1
ATOM 1633 N N . LYS B 1 63 ? -3.525 8.633 -9.828 1 82.12 63 LYS B N 1
ATOM 1634 C CA . LYS B 1 63 ? -2.898 7.504 -10.508 1 82.12 63 LYS B CA 1
ATOM 1635 C C . LYS B 1 63 ? -1.432 7.793 -10.812 1 82.12 63 LYS B C 1
ATOM 1637 O O . LYS B 1 63 ? -1.025 8.953 -10.891 1 82.12 63 LYS B O 1
ATOM 1642 N N . GLY B 1 64 ? -0.729 6.727 -10.906 1 91.38 64 GLY B N 1
ATOM 1643 C CA . GLY B 1 64 ? 0.64 6.91 -11.367 1 91.38 64 GLY B CA 1
ATOM 1644 C C . GLY B 1 64 ? 1.667 6.301 -10.43 1 91.38 64 GLY B C 1
ATOM 1645 O O . GLY B 1 64 ? 2.855 6.246 -10.758 1 91.38 64 GLY B O 1
ATOM 1646 N N . ASN B 1 65 ? 1.202 5.801 -9.383 1 95.75 65 ASN B N 1
ATOM 1647 C CA . ASN B 1 65 ? 2.16 5.273 -8.414 1 95.75 65 ASN B CA 1
ATOM 1648 C C . ASN B 1 65 ? 2.629 3.873 -8.797 1 95.75 65 ASN B C 1
ATOM 1650 O O . ASN B 1 65 ? 1.958 3.176 -9.562 1 95.75 65 ASN B O 1
ATOM 1654 N N . SER B 1 66 ? 3.76 3.547 -8.211 1 96.44 66 SER B N 1
ATOM 1655 C CA . SER B 1 66 ? 4.371 2.25 -8.477 1 96.44 66 SER B CA 1
ATOM 1656 C C . SER B 1 66 ? 4.086 1.264 -7.348 1 96.44 66 SER B C 1
ATOM 1658 O O . SER B 1 66 ? 4.684 0.189 -7.289 1 96.44 66 SER B O 1
ATOM 1660 N N . THR B 1 67 ? 3.145 1.638 -6.461 1 97 67 THR B N 1
ATOM 1661 C CA . THR B 1 67 ? 2.793 0.809 -5.312 1 97 67 THR B CA 1
ATOM 1662 C C . THR B 1 67 ? 1.691 -0.181 -5.68 1 97 67 THR B C 1
ATOM 1664 O O . THR B 1 67 ? 0.645 0.21 -6.199 1 97 67 THR B O 1
ATOM 1667 N N . SER B 1 68 ? 1.958 -1.443 -5.367 1 97 68 SER B N 1
ATOM 1668 C CA . SER B 1 68 ? 0.981 -2.5 -5.605 1 97 68 SER B CA 1
ATOM 1669 C C . SER B 1 68 ? 0.778 -3.359 -4.363 1 97 68 SER B C 1
ATOM 1671 O O . SER B 1 68 ? 1.702 -3.537 -3.566 1 97 68 SER B O 1
ATOM 1673 N N . LEU B 1 69 ? -0.461 -3.85 -4.219 1 97.31 69 LEU B N 1
ATOM 1674 C CA . LEU B 1 69 ? -0.708 -4.859 -3.195 1 97.31 69 LEU B CA 1
ATOM 1675 C C . LEU B 1 69 ? -0.12 -6.203 -3.605 1 97.31 69 LEU B C 1
ATOM 1677 O O . LEU B 1 69 ? -0.032 -6.512 -4.797 1 97.31 69 LEU B O 1
ATOM 1681 N N . CYS B 1 70 ? 0.259 -6.941 -2.648 1 96.88 70 CYS B N 1
ATOM 1682 C CA . CYS B 1 70 ? 0.704 -8.32 -2.84 1 96.88 70 CYS B CA 1
ATOM 1683 C C . CYS B 1 70 ? 0.038 -9.25 -1.836 1 96.88 70 CYS B C 1
ATOM 1685 O O . CYS B 1 70 ? 0.316 -9.18 -0.637 1 96.88 70 CYS B O 1
ATOM 1687 N N . PHE B 1 71 ? -0.803 -10.078 -2.324 1 97 71 PHE B N 1
ATOM 1688 C CA . PHE B 1 71 ? -1.42 -11.102 -1.489 1 97 71 PHE B CA 1
ATOM 1689 C C . PHE B 1 71 ? -0.582 -12.375 -1.487 1 97 71 PHE B C 1
ATOM 1691 O O . PHE B 1 71 ? -0.239 -12.898 -2.547 1 97 71 PHE B O 1
ATOM 1698 N N . GLN B 1 72 ? -0.323 -12.812 -0.31 1 95.88 72 GLN B N 1
ATOM 1699 C CA . GLN B 1 72 ? 0.517 -14 -0.197 1 95.88 72 GLN B CA 1
ATOM 1700 C C . GLN B 1 72 ? -0.201 -15.109 0.564 1 95.88 72 GLN B C 1
ATOM 1702 O O . GLN B 1 72 ? -0.676 -14.898 1.682 1 95.88 72 GLN B O 1
ATOM 1707 N N . ARG B 1 73 ? -0.261 -16.234 -0.057 1 95.12 73 ARG B N 1
ATOM 1708 C CA . ARG B 1 73 ? -0.785 -17.422 0.624 1 95.12 73 ARG B CA 1
ATOM 1709 C C . ARG B 1 73 ? 0.332 -18.188 1.322 1 95.12 73 ARG B C 1
ATOM 1711 O O . ARG B 1 73 ? 1.509 -17.844 1.178 1 95.12 73 ARG B O 1
ATOM 1718 N N . GLU B 1 74 ? -0.1 -19.172 2.098 1 92.81 74 GLU B N 1
ATOM 1719 C CA . GLU B 1 74 ? 0.861 -20 2.82 1 92.81 74 GLU B CA 1
ATOM 1720 C C . GLU B 1 74 ? 1.738 -20.781 1.857 1 92.81 74 GLU B C 1
ATOM 1722 O O . GLU B 1 74 ? 1.293 -21.172 0.771 1 92.81 74 GLU B O 1
ATOM 1727 N N . PRO B 1 75 ? 2.955 -21.047 2.357 1 93.62 75 PRO B N 1
ATOM 1728 C CA . PRO B 1 75 ? 3.828 -21.859 1.511 1 93.62 75 PRO B CA 1
ATOM 1729 C C . PRO B 1 75 ? 3.26 -23.25 1.25 1 93.62 75 PRO B C 1
ATOM 1731 O O . PRO B 1 75 ? 2.531 -23.797 2.086 1 93.62 75 PRO B O 1
ATOM 1734 N N . CYS B 1 76 ? 3.602 -23.781 0.123 1 93.88 76 CYS B N 1
ATOM 1735 C CA . CYS B 1 76 ? 3.129 -25.125 -0.191 1 93.88 76 CYS B CA 1
ATOM 1736 C C . CYS B 1 76 ? 4.094 -25.844 -1.13 1 93.88 76 CYS B C 1
ATOM 1738 O O . CYS B 1 76 ? 5.09 -25.25 -1.565 1 93.88 76 CYS B O 1
ATOM 1740 N N . GLU B 1 77 ? 3.871 -27.094 -1.422 1 92.69 77 GLU B N 1
ATOM 1741 C CA . GLU B 1 77 ? 4.758 -27.938 -2.225 1 92.69 77 GLU B CA 1
ATOM 1742 C C . GLU B 1 77 ? 4.613 -27.625 -3.711 1 92.69 77 GLU B C 1
ATOM 1744 O O . GLU B 1 77 ? 5.586 -27.703 -4.465 1 92.69 77 GLU B O 1
ATOM 1749 N N . ASP B 1 78 ? 3.453 -27.25 -4.125 1 95.06 78 ASP B N 1
ATOM 1750 C CA . ASP B 1 78 ? 3.193 -26.969 -5.535 1 95.06 78 ASP B CA 1
ATOM 1751 C C . ASP B 1 78 ? 2.58 -25.578 -5.711 1 95.06 78 ASP B C 1
ATOM 1753 O O . ASP B 1 78 ? 1.401 -25.453 -6.051 1 95.06 78 ASP B O 1
ATOM 1757 N N . PRO B 1 79 ? 3.291 -24.562 -5.625 1 96.62 79 PRO B N 1
ATOM 1758 C CA . PRO B 1 79 ? 2.775 -23.188 -5.691 1 96.62 79 PRO B CA 1
ATOM 1759 C C . PRO B 1 79 ? 2.1 -22.875 -7.023 1 96.62 79 PRO B C 1
ATOM 1761 O O . PRO B 1 79 ? 1.144 -22.094 -7.07 1 96.62 79 PRO B O 1
ATOM 1764 N N . SER B 1 80 ? 2.553 -23.453 -8.07 1 97.19 80 SER B N 1
ATOM 1765 C CA . SER B 1 80 ? 2.008 -23.156 -9.391 1 97.19 80 SER B CA 1
ATOM 1766 C C . SER B 1 80 ? 0.544 -23.578 -9.492 1 97.19 80 SER B C 1
ATOM 1768 O O . SER B 1 80 ? -0.273 -22.859 -10.07 1 97.19 80 SER B O 1
ATOM 1770 N N . LYS B 1 81 ? 0.25 -24.719 -8.977 1 97.38 81 LYS B N 1
ATOM 1771 C CA . LYS B 1 81 ? -1.13 -25.203 -9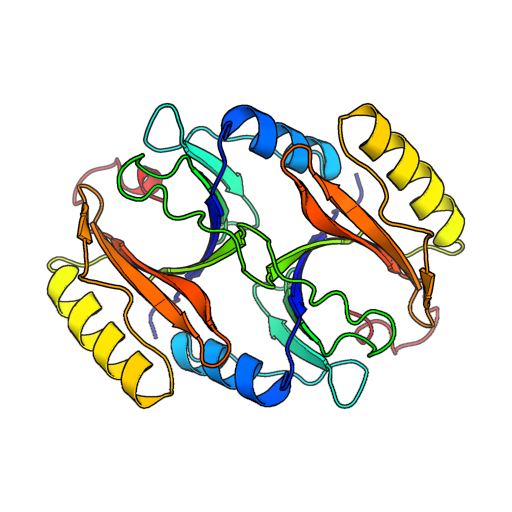 1 97.38 81 LYS B CA 1
ATOM 1772 C C . LYS B 1 81 ? -2.045 -24.281 -8.195 1 97.38 81 LYS B C 1
ATOM 1774 O O . LYS B 1 81 ? -3.162 -23.984 -8.617 1 97.38 81 LYS B O 1
ATOM 1779 N N . ILE B 1 82 ? -1.577 -23.859 -7.086 1 97.06 82 ILE B N 1
ATOM 1780 C CA . ILE B 1 82 ? -2.363 -22.984 -6.223 1 97.06 82 ILE B CA 1
ATOM 1781 C C . ILE B 1 82 ? -2.576 -21.641 -6.902 1 97.06 82 ILE B C 1
ATOM 1783 O O . ILE B 1 82 ? -3.678 -21.078 -6.875 1 97.06 82 ILE B O 1
ATOM 1787 N N . ILE B 1 83 ? -1.565 -21.109 -7.535 1 98.19 83 ILE B N 1
ATOM 1788 C CA . ILE B 1 83 ? -1.671 -19.828 -8.227 1 98.19 83 ILE B CA 1
ATOM 1789 C C . ILE B 1 83 ? -2.701 -19.938 -9.352 1 98.19 83 ILE B C 1
ATOM 1791 O O . ILE B 1 83 ? -3.49 -19.016 -9.57 1 98.19 83 ILE B O 1
ATOM 1795 N N . GLU B 1 84 ? -2.672 -21.016 -10.031 1 98 84 GLU B N 1
ATOM 1796 C CA . GLU B 1 84 ? -3.623 -21.219 -11.125 1 98 84 GLU B CA 1
ATOM 1797 C C . GLU B 1 84 ? -5.062 -21.188 -10.617 1 98 84 GLU B C 1
ATOM 1799 O O . GLU B 1 84 ? -5.91 -20.5 -11.188 1 98 84 GLU B O 1
ATOM 1804 N N . SER B 1 85 ? -5.301 -21.922 -9.617 1 97.88 85 SER B N 1
ATOM 1805 C CA . SER B 1 85 ? -6.637 -21.938 -9.023 1 97.88 85 SER B CA 1
ATOM 1806 C C . SER B 1 85 ? -7.016 -20.562 -8.477 1 97.88 85 SER B C 1
ATOM 1808 O O . SER B 1 85 ? -8.148 -20.109 -8.648 1 97.88 85 SER B O 1
ATOM 1810 N N . TRP B 1 86 ? -6.074 -19.953 -7.801 1 97.69 86 TRP B N 1
ATOM 1811 C CA . TRP B 1 86 ? -6.297 -18.625 -7.219 1 97.69 86 TRP B CA 1
ATOM 1812 C C . TRP B 1 86 ? -6.605 -17.594 -8.305 1 97.69 86 TRP B C 1
ATOM 1814 O O . TRP B 1 86 ? -7.523 -16.781 -8.148 1 97.69 86 TRP B O 1
ATOM 1824 N N . THR B 1 87 ? -5.852 -17.641 -9.383 1 98.38 87 THR B N 1
ATOM 1825 C CA . THR B 1 87 ? -6.09 -16.766 -10.531 1 98.38 87 THR B CA 1
ATOM 1826 C C . THR B 1 87 ? -7.508 -16.953 -11.062 1 98.38 87 THR B C 1
ATOM 1828 O O . THR B 1 87 ? -8.219 -15.977 -11.305 1 98.38 87 THR B O 1
ATOM 1831 N N . SER B 1 88 ? -7.902 -18.203 -11.188 1 98.31 88 SER B N 1
ATOM 1832 C CA . SER B 1 88 ? -9.242 -18.5 -11.672 1 98.31 88 SER B CA 1
ATOM 1833 C C . SER B 1 88 ? -10.312 -17.922 -10.758 1 98.31 88 SER B C 1
ATOM 1835 O O . SER B 1 88 ? -11.32 -17.391 -11.227 1 98.31 88 SER B O 1
ATOM 1837 N N . GLU B 1 89 ? -10.125 -18.016 -9.477 1 98.19 89 GLU B N 1
ATOM 1838 C CA . GLU B 1 89 ? -11.047 -17.438 -8.5 1 98.19 89 GLU B CA 1
ATOM 1839 C C . GLU B 1 89 ? -11.148 -15.922 -8.656 1 98.19 89 GLU B C 1
ATOM 1841 O O . GLU B 1 89 ? -12.242 -15.359 -8.586 1 98.19 89 GLU B O 1
ATOM 1846 N N . ILE B 1 90 ? -10.023 -15.281 -8.852 1 98.31 90 ILE B N 1
ATOM 1847 C CA . ILE B 1 90 ? -9.969 -13.828 -8.938 1 98.31 90 ILE B CA 1
ATOM 1848 C C . ILE B 1 90 ? -10.625 -13.359 -10.234 1 98.31 90 ILE B C 1
ATOM 1850 O O . ILE B 1 90 ? -11.289 -12.32 -10.266 1 98.31 90 ILE B O 1
ATOM 1854 N N . LEU B 1 91 ? -10.469 -14.133 -11.305 1 98.56 91 LEU B N 1
ATOM 1855 C CA . LEU B 1 91 ? -11.125 -13.82 -12.57 1 98.56 91 LEU B CA 1
ATOM 1856 C C . LEU B 1 91 ? -12.641 -13.797 -12.406 1 98.56 91 LEU B C 1
ATOM 1858 O O . LEU B 1 91 ? -13.32 -12.945 -12.977 1 98.56 91 LEU B O 1
ATOM 1862 N N . LYS B 1 92 ? -13.133 -14.656 -11.594 1 98.25 92 LYS B N 1
ATOM 1863 C CA . LYS B 1 92 ? -14.57 -14.797 -11.398 1 98.25 92 LYS B CA 1
ATOM 1864 C C . LYS B 1 92 ? -15.148 -13.586 -10.672 1 98.25 92 LYS B C 1
ATOM 1866 O O . LYS B 1 92 ? -16.344 -13.289 -10.789 1 98.25 92 LYS B O 1
ATOM 1871 N N . ILE B 1 93 ? -14.312 -12.914 -9.992 1 97.94 93 ILE B N 1
ATOM 1872 C CA . ILE B 1 93 ? -14.852 -11.812 -9.195 1 97.94 93 ILE B CA 1
ATOM 1873 C C . ILE B 1 93 ? -14.461 -10.484 -9.828 1 97.94 93 ILE B C 1
ATOM 1875 O O . ILE B 1 93 ? -14.625 -9.422 -9.219 1 97.94 93 ILE B O 1
ATOM 1879 N N . GLY B 1 94 ? -13.883 -10.461 -10.977 1 98.06 94 GLY B N 1
ATOM 1880 C CA . GLY B 1 94 ? -13.742 -9.227 -11.734 1 98.06 94 GLY B CA 1
ATOM 1881 C C . GLY B 1 94 ? -12.297 -8.867 -12.016 1 98.06 94 GLY B C 1
ATOM 1882 O O . GLY B 1 94 ? -12.016 -7.871 -12.688 1 98.06 94 GLY B O 1
ATOM 1883 N N . GLY B 1 95 ? -11.336 -9.672 -11.461 1 98.44 95 GLY B N 1
ATOM 1884 C CA . GLY B 1 95 ? -9.938 -9.445 -11.797 1 98.44 95 GLY B CA 1
ATOM 1885 C C . GLY B 1 95 ? -9.555 -9.992 -13.156 1 98.44 95 GLY B C 1
ATOM 1886 O O . GLY B 1 95 ? -10.352 -10.672 -13.805 1 98.44 95 GLY B O 1
ATOM 1887 N N . SER B 1 96 ? -8.359 -9.578 -13.586 1 98.31 96 SER B N 1
ATOM 1888 C CA . SER B 1 96 ? -7.797 -10.117 -14.82 1 98.31 96 SER B CA 1
ATOM 1889 C C . SER B 1 96 ? -6.312 -10.43 -14.664 1 98.31 96 SER B C 1
ATOM 1891 O O . SER B 1 96 ? -5.602 -9.742 -13.93 1 98.31 96 SER B O 1
ATOM 1893 N N . ALA B 1 97 ? -5.863 -11.414 -15.383 1 97.75 97 ALA B N 1
ATOM 1894 C CA . ALA B 1 97 ? -4.461 -11.805 -15.297 1 97.75 97 ALA B CA 1
ATOM 1895 C C . ALA B 1 97 ? -3.605 -10.984 -16.266 1 97.75 97 ALA B C 1
ATOM 1897 O O . ALA B 1 97 ? -4.016 -10.727 -17.391 1 97.75 97 ALA B O 1
ATOM 1898 N N . MET B 1 98 ? -2.502 -10.594 -15.711 1 95.12 98 MET B N 1
ATOM 1899 C CA . MET B 1 98 ? -1.504 -9.961 -16.562 1 95.12 98 MET B CA 1
ATOM 1900 C C . MET B 1 98 ? -0.454 -10.977 -17.016 1 95.12 98 MET B C 1
ATOM 1902 O O . MET B 1 98 ? 0.429 -11.344 -16.234 1 95.12 98 MET B O 1
ATOM 1906 N N . GLY B 1 99 ? -0.581 -11.477 -18.188 1 93.12 99 GLY B N 1
ATOM 1907 C CA . GLY B 1 99 ? 0.369 -12.469 -18.656 1 93.12 99 GLY B CA 1
ATOM 1908 C C . GLY B 1 99 ? 0.224 -13.805 -17.953 1 93.12 99 GLY B C 1
ATOM 1909 O O . GLY B 1 99 ? -0.887 -14.219 -17.609 1 93.12 99 GLY B O 1
ATOM 1910 N N . ILE B 1 100 ? 1.436 -14.516 -17.859 1 93.56 100 ILE B N 1
ATOM 1911 C CA . ILE B 1 100 ? 1.447 -15.844 -17.25 1 93.56 100 ILE B CA 1
ATOM 1912 C C . ILE B 1 100 ? 2.145 -15.789 -15.891 1 93.56 100 ILE B C 1
ATOM 1914 O O . ILE B 1 100 ? 2.893 -14.844 -15.609 1 93.56 100 ILE B O 1
ATOM 1918 N N . SER B 1 101 ? 1.766 -16.781 -15.102 1 96.06 101 SER B N 1
ATOM 1919 C CA . SER B 1 101 ? 2.434 -16.875 -13.812 1 96.06 101 SER B CA 1
ATOM 1920 C C . SER B 1 101 ? 3.932 -17.109 -13.977 1 96.06 101 SER B C 1
ATOM 1922 O O . SER B 1 101 ? 4.363 -17.734 -14.961 1 96.06 101 SER B O 1
ATOM 1924 N N . LYS B 1 102 ? 4.641 -16.609 -13.086 1 93.25 102 LYS B N 1
ATOM 1925 C CA . LYS B 1 102 ? 6.094 -16.766 -13.094 1 93.25 102 LYS B CA 1
ATOM 1926 C C . LYS B 1 102 ? 6.559 -17.656 -11.953 1 93.25 102 LYS B C 1
ATOM 1928 O O . LYS B 1 102 ? 6.199 -17.438 -10.789 1 93.25 102 LYS B O 1
ATOM 1933 N N . LEU B 1 103 ? 7.336 -18.625 -12.297 1 90.81 103 LEU B N 1
ATOM 1934 C CA . LEU B 1 103 ? 7.961 -19.484 -11.289 1 90.81 103 LEU B CA 1
ATOM 1935 C C . LEU B 1 103 ? 9.336 -18.953 -10.906 1 90.81 103 LEU B C 1
ATOM 1937 O O . LEU B 1 103 ? 10.203 -18.781 -11.766 1 90.81 103 LEU B O 1
ATOM 1941 N N . ALA B 1 104 ? 9.422 -18.562 -9.664 1 83 104 ALA B N 1
ATOM 1942 C CA . ALA B 1 104 ? 10.711 -18.125 -9.133 1 83 104 ALA B CA 1
ATOM 1943 C C . ALA B 1 104 ? 11.281 -19.141 -8.164 1 83 104 ALA B C 1
ATOM 1945 O O . ALA B 1 104 ? 10.648 -20.172 -7.883 1 83 104 ALA B O 1
ATOM 1946 N N . LYS B 1 105 ? 12.547 -18.891 -7.68 1 83.62 105 LYS B N 1
ATOM 1947 C CA . LYS B 1 105 ? 13.219 -19.781 -6.73 1 83.62 105 LYS B CA 1
ATOM 1948 C C . LYS B 1 105 ? 12.453 -19.844 -5.41 1 83.62 105 LYS B C 1
ATOM 1950 O O . LYS B 1 105 ? 12.461 -20.875 -4.73 1 83.62 105 LYS B O 1
ATOM 1955 N N . PHE B 1 106 ? 11.719 -18.844 -5.145 1 87.88 106 PHE B N 1
ATOM 1956 C CA . PHE B 1 106 ? 11.109 -18.75 -3.826 1 87.88 106 PHE B CA 1
ATOM 1957 C C . PHE B 1 106 ? 9.633 -19.109 -3.889 1 87.88 106 PHE B C 1
ATOM 1959 O O . PHE B 1 106 ? 8.969 -19.203 -2.855 1 87.88 106 PHE B O 1
ATOM 1966 N N . GLY B 1 107 ? 9.109 -19.25 -5.082 1 94.38 107 GLY B N 1
ATOM 1967 C CA . GLY B 1 107 ? 7.695 -19.547 -5.234 1 94.38 107 GLY B CA 1
ATOM 1968 C C . GLY B 1 107 ? 7.145 -19.156 -6.59 1 94.38 107 GLY B C 1
ATOM 1969 O O . GLY B 1 107 ? 7.883 -19.094 -7.574 1 94.38 107 GLY B O 1
ATOM 1970 N N . CYS B 1 108 ? 5.844 -19.141 -6.641 1 96.88 108 CYS B N 1
ATOM 1971 C CA . CYS B 1 108 ? 5.152 -18.766 -7.871 1 96.88 108 CYS B CA 1
ATOM 1972 C C . CYS B 1 108 ? 4.367 -17.469 -7.695 1 96.88 108 CYS B C 1
ATOM 1974 O O . CYS B 1 108 ? 3.73 -17.266 -6.66 1 96.88 108 CYS B O 1
ATOM 1976 N N . GLU B 1 109 ? 4.438 -16.594 -8.688 1 96.56 109 GLU B N 1
ATOM 1977 C CA . GLU B 1 109 ? 3.711 -15.328 -8.609 1 96.56 109 GLU B CA 1
ATOM 1978 C C . GLU B 1 109 ? 2.924 -15.062 -9.891 1 96.56 109 GLU B C 1
ATOM 1980 O O . GLU B 1 109 ? 3.254 -15.594 -10.945 1 96.56 109 GLU B O 1
ATOM 1985 N N . GLN B 1 110 ? 1.881 -14.32 -9.781 1 96.56 110 GLN B N 1
ATOM 1986 C CA . GLN B 1 110 ? 1.033 -13.883 -10.883 1 96.56 110 GLN B CA 1
ATOM 1987 C C . GLN B 1 110 ? 0.588 -12.438 -10.695 1 96.56 110 GLN B C 1
ATOM 1989 O O . GLN B 1 110 ? -0.019 -12.094 -9.672 1 96.56 110 GLN B O 1
ATOM 1994 N N . TRP B 1 111 ? 0.949 -11.57 -11.641 1 95.81 111 TRP B N 1
ATOM 1995 C CA . TRP B 1 111 ? 0.429 -10.211 -11.664 1 95.81 111 TRP B CA 1
ATOM 1996 C C . TRP B 1 111 ? -1.006 -10.18 -12.18 1 95.81 111 TRP B C 1
ATOM 1998 O O . TRP B 1 111 ? -1.328 -10.836 -13.172 1 95.81 111 TRP B O 1
ATOM 2008 N N . MET B 1 112 ? -1.777 -9.398 -11.469 1 97.38 112 MET B N 1
ATOM 2009 C CA . MET B 1 112 ? -3.199 -9.281 -11.781 1 97.38 112 MET B CA 1
ATOM 2010 C C . MET B 1 112 ? -3.598 -7.816 -11.93 1 97.38 112 MET B C 1
ATOM 2012 O O . MET B 1 112 ? -2.84 -6.918 -11.555 1 97.38 112 MET B O 1
ATOM 2016 N N . LEU B 1 113 ? -4.766 -7.578 -12.492 1 97.56 113 LEU B N 1
ATOM 2017 C CA . LEU B 1 113 ? -5.445 -6.285 -12.492 1 97.56 113 LEU B CA 1
ATOM 2018 C C . LEU B 1 113 ? -6.742 -6.355 -11.695 1 97.56 113 LEU B C 1
ATOM 2020 O O . LEU B 1 113 ? -7.48 -7.34 -11.781 1 97.56 113 LEU B O 1
ATOM 2024 N N . ASP B 1 114 ? -6.957 -5.32 -10.891 1 97.88 114 ASP B N 1
ATOM 2025 C CA . ASP B 1 114 ? -8.266 -5.223 -10.25 1 97.88 114 ASP B CA 1
ATOM 2026 C C . ASP B 1 114 ? -9.305 -4.625 -11.203 1 97.88 114 ASP B C 1
ATOM 2028 O O . ASP B 1 114 ? -8.984 -4.281 -12.336 1 97.88 114 ASP B O 1
ATOM 2032 N N . PRO B 1 115 ? -10.578 -4.449 -10.867 1 97.81 115 PRO B N 1
ATOM 2033 C CA . PRO B 1 115 ? -11.625 -3.994 -11.781 1 97.81 115 PRO B CA 1
ATOM 2034 C C . PRO B 1 115 ? -11.398 -2.57 -12.281 1 97.81 115 PRO B C 1
ATOM 2036 O O . PRO B 1 115 ? -12.023 -2.143 -13.25 1 97.81 115 PRO B O 1
ATOM 2039 N N . GLU B 1 116 ? -10.523 -1.817 -11.602 1 96.56 116 GLU B N 1
ATOM 2040 C CA . GLU B 1 116 ? -10.281 -0.44 -12.016 1 96.56 116 GLU B CA 1
ATOM 2041 C C . GLU B 1 116 ? -8.922 -0.303 -12.711 1 96.56 116 GLU B C 1
ATOM 2043 O O . GLU B 1 116 ? -8.492 0.806 -13.031 1 96.56 116 GLU B O 1
ATOM 2048 N N . GLY B 1 117 ? -8.203 -1.404 -12.844 1 95.5 117 GLY B N 1
ATOM 2049 C CA . GLY B 1 117 ? -6.98 -1.403 -13.633 1 95.5 117 GLY B CA 1
ATOM 2050 C C . GLY B 1 117 ? -5.727 -1.272 -12.781 1 95.5 117 GLY B C 1
ATOM 2051 O O . GLY B 1 117 ? -4.621 -1.156 -13.312 1 95.5 117 GLY B O 1
ATOM 2052 N N . ASN B 1 118 ? -5.867 -1.258 -11.445 1 96.38 118 ASN B N 1
ATOM 2053 C CA . ASN B 1 118 ? -4.676 -1.304 -10.609 1 96.38 118 ASN B CA 1
ATOM 2054 C C . ASN B 1 118 ? -4.008 -2.676 -10.656 1 96.38 118 ASN B C 1
ATOM 2056 O O . ASN B 1 118 ? -4.688 -3.703 -10.625 1 96.38 118 ASN B O 1
ATOM 2060 N N . GLN B 1 119 ? -2.709 -2.602 -10.695 1 96.81 119 GLN B N 1
ATOM 2061 C CA . GLN B 1 119 ? -1.941 -3.842 -10.68 1 96.81 119 GLN B CA 1
ATOM 2062 C C . GLN B 1 119 ? -1.739 -4.348 -9.258 1 96.81 119 GLN B C 1
ATOM 2064 O O . GLN B 1 119 ? -1.499 -3.557 -8.344 1 96.81 119 GLN B O 1
ATOM 2069 N N . PHE B 1 120 ? -1.875 -5.664 -9.094 1 96.81 120 PHE B N 1
ATOM 2070 C CA . PHE B 1 120 ? -1.525 -6.285 -7.82 1 96.81 120 PHE B CA 1
ATOM 2071 C C . PHE B 1 120 ? -0.952 -7.68 -8.039 1 96.81 120 PHE B C 1
ATOM 2073 O O . PHE B 1 120 ? -1.062 -8.234 -9.133 1 96.81 120 PHE B O 1
ATOM 2080 N N . LEU B 1 121 ? -0.261 -8.172 -7.02 1 96.81 121 LEU B N 1
ATOM 2081 C CA . LEU B 1 121 ? 0.474 -9.43 -7.113 1 96.81 121 LEU B CA 1
ATOM 2082 C C . LEU B 1 121 ? -0.133 -10.484 -6.195 1 96.81 121 LEU B C 1
ATOM 2084 O O . LEU B 1 121 ? -0.54 -10.18 -5.07 1 96.81 121 LEU B O 1
ATOM 2088 N N . ILE B 1 122 ? -0.295 -11.695 -6.711 1 97.38 122 ILE B N 1
ATOM 2089 C CA . ILE B 1 122 ? -0.535 -12.836 -5.836 1 97.38 122 ILE B CA 1
ATOM 2090 C C . ILE B 1 122 ? 0.689 -13.75 -5.832 1 97.38 122 ILE B C 1
ATOM 2092 O O . ILE B 1 122 ? 1.336 -13.938 -6.863 1 97.38 122 ILE B O 1
ATOM 2096 N N . LEU B 1 123 ? 1.031 -14.242 -4.656 1 97 123 LEU B N 1
ATOM 2097 C CA . LEU B 1 123 ? 2.26 -15.008 -4.461 1 97 123 LEU B CA 1
ATOM 2098 C C . LEU B 1 123 ? 2.008 -16.219 -3.58 1 97 123 LEU B C 1
ATOM 2100 O O . LEU B 1 123 ? 1.331 -16.125 -2.555 1 97 123 LEU B O 1
ATOM 2104 N N . VAL B 1 124 ? 2.529 -17.359 -3.967 1 96.69 124 VAL B N 1
ATOM 2105 C CA . VAL B 1 124 ? 2.564 -18.578 -3.16 1 96.69 124 VAL B CA 1
ATOM 2106 C C . VAL B 1 124 ? 4 -19.078 -3.041 1 96.69 124 VAL B C 1
ATOM 2108 O O . VAL B 1 124 ? 4.602 -19.5 -4.031 1 96.69 124 VAL B O 1
ATOM 2111 N N . PRO B 1 125 ? 4.535 -19 -1.83 1 94.75 125 PRO B N 1
ATOM 2112 C CA . PRO B 1 125 ? 5.918 -19.453 -1.649 1 94.75 125 PRO B CA 1
ATOM 2113 C C . PRO B 1 125 ? 6.039 -20.984 -1.66 1 94.75 125 PRO B C 1
ATOM 2115 O O . PRO B 1 125 ? 5.066 -21.688 -1.387 1 94.75 125 PRO B O 1
ATOM 2118 N N . TYR B 1 126 ? 7.281 -21.438 -1.975 1 93 126 TYR B N 1
ATOM 2119 C CA . TYR B 1 126 ? 7.594 -22.859 -1.781 1 93 126 TYR B CA 1
ATOM 2120 C C . TYR B 1 126 ? 7.695 -23.188 -0.298 1 93 126 TYR B C 1
ATOM 2122 O O . TYR B 1 126 ? 8.141 -22.375 0.504 1 93 126 TYR B O 1
ATOM 2130 N N . LEU B 1 127 ? 7.312 -24.406 0.014 1 86.81 127 LEU B N 1
ATOM 2131 C CA . LEU B 1 127 ? 7.562 -24.922 1.352 1 86.81 127 LEU B CA 1
ATOM 2132 C C . LEU B 1 127 ? 9.047 -25.234 1.544 1 86.81 127 LEU B C 1
ATOM 2134 O O . LEU B 1 127 ? 9.617 -26.016 0.79 1 86.81 127 LEU B O 1
ATOM 2138 N N . ILE B 1 128 ? 9.922 -24.359 1.923 1 70.38 128 ILE B N 1
ATOM 2139 C CA . ILE B 1 128 ? 11.344 -24.656 2.072 1 70.38 128 ILE B CA 1
ATOM 2140 C C . ILE B 1 128 ? 11.562 -25.484 3.338 1 70.38 128 ILE B C 1
ATOM 2142 O O . ILE B 1 128 ? 11.094 -25.109 4.414 1 70.38 128 ILE B O 1
ATOM 2146 N N . LYS B 1 129 ? 11.859 -26.797 3.252 1 61.22 129 LYS B N 1
ATOM 2147 C CA . LYS B 1 129 ? 12.188 -27.656 4.383 1 61.22 129 LYS B CA 1
ATOM 2148 C C . LYS B 1 129 ? 13.25 -27.016 5.273 1 61.22 129 LYS B C 1
ATOM 2150 O O . LYS B 1 129 ? 13.273 -27.25 6.484 1 61.22 129 LYS B O 1
ATOM 2155 N N . GLY B 1 130 ? 14.32 -26.281 4.668 1 51.97 130 GLY B N 1
ATOM 2156 C CA . GLY B 1 130 ? 15.43 -25.875 5.504 1 51.97 130 GLY B CA 1
ATOM 2157 C C . GLY B 1 130 ? 15.25 -24.484 6.102 1 51.97 130 GLY B C 1
ATOM 2158 O O . GLY B 1 130 ? 14.289 -23.781 5.77 1 51.97 130 GLY B O 1
ATOM 2159 N N . SER B 1 131 ? 16.109 -24.109 7.215 1 48.03 131 SER B N 1
ATOM 2160 C CA . SER B 1 131 ? 16.188 -22.953 8.117 1 48.03 131 SER B CA 1
ATOM 2161 C C . SER B 1 131 ? 15.961 -21.656 7.363 1 48.03 131 SER B C 1
ATOM 2163 O O . SER B 1 131 ? 15.914 -20.578 7.977 1 48.03 131 SER B O 1
ATOM 2165 N N . ASP B 1 132 ? 16.125 -21.594 6.109 1 46.31 132 ASP B N 1
ATOM 2166 C CA . ASP B 1 132 ? 16.219 -20.328 5.402 1 46.31 132 ASP B CA 1
ATOM 2167 C C . ASP B 1 132 ? 14.828 -19.766 5.094 1 46.31 132 ASP B C 1
ATOM 2169 O O . ASP B 1 132 ? 14.672 -18.953 4.18 1 46.31 132 ASP B O 1
ATOM 2173 N N . LYS B 1 133 ? 13.883 -20.156 5.727 1 48.19 133 LYS B N 1
ATOM 2174 C CA . LYS B 1 133 ? 12.453 -19.891 5.621 1 48.19 133 LYS B CA 1
ATOM 2175 C C . LYS B 1 133 ? 12.188 -18.391 5.516 1 48.19 133 LYS B C 1
ATOM 2177 O O . LYS B 1 133 ? 11.188 -17.969 4.934 1 48.19 133 LYS B O 1
ATOM 2182 N N . GLU B 1 134 ? 12.922 -17.688 6.367 1 46.97 134 GLU B N 1
ATOM 2183 C CA . GLU B 1 134 ? 12.469 -16.328 6.637 1 46.97 134 GLU B CA 1
ATOM 2184 C C . GLU B 1 134 ? 12.734 -15.414 5.445 1 46.97 134 GLU B C 1
ATOM 2186 O O . GLU B 1 134 ? 12.328 -14.25 5.453 1 46.97 134 GLU B O 1
ATOM 2191 N N . ALA B 1 135 ? 13.609 -15.984 4.48 1 44.47 135 ALA B N 1
ATOM 2192 C CA . ALA B 1 135 ? 14.25 -15.023 3.58 1 44.47 135 ALA B CA 1
ATOM 2193 C C . ALA B 1 135 ? 13.305 -14.617 2.453 1 44.47 135 ALA B C 1
ATOM 2195 O O . ALA B 1 135 ? 13.656 -13.797 1.604 1 44.47 135 ALA B O 1
ATOM 2196 N N . LEU B 1 136 ? 12.43 -15.484 2.195 1 46.06 136 LEU B N 1
ATOM 2197 C CA . LEU B 1 136 ? 11.852 -15.031 0.933 1 46.06 136 LEU B CA 1
ATOM 2198 C C . LEU B 1 136 ? 11.023 -13.766 1.136 1 46.06 136 LEU B C 1
ATOM 2200 O O . LEU B 1 136 ? 10.859 -12.977 0.208 1 46.06 136 LEU B O 1
ATOM 2204 N N . PHE B 1 137 ? 10.156 -13.734 1.86 1 46.25 137 PHE B N 1
ATOM 2205 C CA . PHE B 1 137 ? 9.336 -12.609 2.303 1 46.25 137 PHE B CA 1
ATOM 2206 C C . PHE B 1 137 ? 9.258 -12.57 3.824 1 46.25 137 PHE B C 1
ATOM 2208 O O . PHE B 1 137 ? 9.359 -13.602 4.484 1 46.25 137 PHE B O 1
#

Nearest PDB structures (foldseek):
  4pav-assembly6_F  TM=7.081E-01  e=1.008E-06  Staphylococcus aureus
  4pav-assembly2_B  TM=6.482E-01  e=2.222E-07  Staphylococcus aureus
  4pav-assembly1_A  TM=6.497E-01  e=3.243E-07  Staphylococcus aureus
  2rk0-assembly1_A  TM=5.926E-01  e=3.023E-05  Parafrankia sp. EAN1pec
  1kmz-assembly1_A  TM=3.941E-01  e=4.569E-06  Streptomyces lavendulae

Foldseek 3Di:
DPDDEDEAEDADPQQVLLQVLVCVLVVFDWADDDDPFKIWTDPDPGYIYIYGHDDPVVPPPVDDDPDAAEAEDEADAAQQVVVVVSQVVSVVSQKAWDDHWDQDPFFIKTWIAHNVGGIYMYTHGHPDPDPCVVPPD/DPDDEDEAEDADPQQVLLQVLVCVLVVFDWADDDDPFKIWTDPDPGYIYIYGHDDVVVPPPPDDDPDAAEAEDEAEAAQQVVVVVSQVVSVVSQKAWDDHWDQDPFFIKTWIAHNVGGIYMYTHGHPDPDPCVVPPD

Secondary structure (DSSP, 8-state):
---PEEEEEEE-SSHHHHHHHHHHHHTPPPEE-SSTTEEEEESSSS-EEEEE---GGG-S----B-EEEEEEPPPBS-HHHHHHHHHHHHHHTT-EE-S--EE-SSEEEEEEE-TTS-EEEEEEEB---SSGGGG--/---PEEEEEEE-SSHHHHHHHHHHHHTPPPEE-SSTTEEEEESSSS-EEEEE---GGG-S-S--B-EEEEEEPPPBS-HHHHHHHHHHHHHHTT-EE-S--EE-SSEEEEEEE-TTS-EEEEEEEB---SSGGGG--